Protein AF-A0A5P9NS43-F1 (afdb_monomer_lite)

Foldseek 3Di:
DFQDWAWQDPCLVVVQVVVVVLVCVLCPPQFPDKDFFDQNLAPGFTGQQATEMETEGADLVCVVVSCVSLVVVAWDWDQCVPPPQWTWIWHDVVGTHYIYTYHYPVLLQVVLLRVLLRVLCNVCVVLSVVLRVQLVVLSVVCRPDVPSSCVSCVVVSVVSSLVSSLVSLVVDDQKDKDWDDPVCLVVQLQQQQVVVQVVCVVVVHHDDRDSPVSSVVVVVLVVLVWIKMFIAGPPRHTQWIFTWDDDPPAIDSPDIGGDPVCPSVCPRSNRVVVSD

pLDDT: mean 94.79, std 4.96, range [68.81, 98.88]

Radius of gyration: 22.38 Å; chains: 1; bounding box: 58×42×58 Å

Sequence (276 aa):
MEVRVVEPDPRWPELFSVEAERVKKILGSELVAIHHIGSTAVENLAAKPIIDIMPVVKDIEKVDAFSEGFAALGYEVMGEYGIPGRRYFRKGNLVRTHHVHIFAEGNRHDIDRHLALRDYLRAHPDVAAEYGELKQNLARTFPNDINAYMDGKDSFVKRVEAQALRWYYSERKPFTIRPAEERDKPELVWLIAAFRVELSQLKEETTEVDLGNAEEELNSYLAKDMPIFVAEGEGGKLLGYIVCRVDGDVVWAEYMYVLPEMRRQGVATMLYSQAE

Structure (mmCIF, N/CA/C/O backbone):
data_AF-A0A5P9NS43-F1
#
_entry.id   AF-A0A5P9NS43-F1
#
loop_
_atom_site.group_PDB
_atom_site.id
_atom_site.type_symbol
_atom_site.label_atom_id
_atom_site.label_alt_id
_atom_site.label_comp_id
_atom_site.label_asym_id
_atom_site.label_entity_id
_atom_site.label_seq_id
_atom_site.pdbx_PDB_ins_code
_atom_site.Cartn_x
_atom_site.Cartn_y
_atom_site.Cartn_z
_atom_site.occupan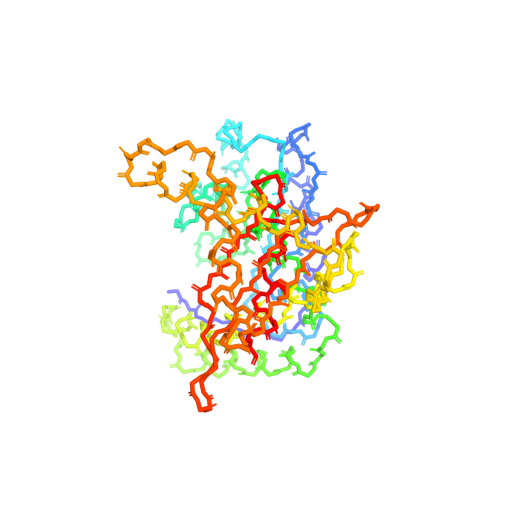cy
_atom_site.B_iso_or_equiv
_atom_site.auth_seq_id
_atom_site.auth_comp_id
_atom_site.auth_asym_id
_atom_site.auth_atom_id
_atom_site.pdbx_PDB_model_num
ATOM 1 N N . MET A 1 1 ? 5.772 5.831 -26.331 1.00 71.00 1 MET A N 1
ATOM 2 C CA . MET A 1 1 ? 6.544 4.611 -26.004 1.00 71.00 1 MET A CA 1
ATOM 3 C C . MET A 1 1 ? 5.641 3.438 -26.314 1.00 71.00 1 MET A C 1
ATOM 5 O O . MET A 1 1 ? 4.489 3.490 -25.905 1.00 71.00 1 MET A O 1
ATOM 9 N N . GLU A 1 2 ? 6.132 2.440 -27.041 1.00 84.25 2 GLU A N 1
ATOM 10 C CA . GLU A 1 2 ? 5.342 1.253 -27.374 1.00 84.25 2 GLU A CA 1
ATOM 11 C C . GLU A 1 2 ? 4.958 0.470 -26.104 1.00 84.25 2 GLU A C 1
ATOM 13 O O . GLU A 1 2 ? 5.775 0.266 -25.197 1.00 84.25 2 GLU A O 1
ATOM 18 N N . VAL A 1 3 ? 3.701 0.044 -26.030 1.00 88.88 3 VAL A N 1
ATOM 19 C CA . VAL A 1 3 ? 3.147 -0.784 -24.964 1.00 88.88 3 VAL A CA 1
ATOM 20 C C . VAL A 1 3 ? 3.267 -2.241 -25.382 1.00 88.88 3 VAL A C 1
ATOM 22 O O . VAL A 1 3 ? 2.422 -2.781 -26.089 1.00 88.88 3 VAL A O 1
ATOM 25 N N . ARG A 1 4 ? 4.325 -2.899 -24.907 1.00 91.88 4 ARG A N 1
ATOM 26 C CA . ARG A 1 4 ? 4.565 -4.319 -25.169 1.00 91.88 4 ARG A CA 1
ATOM 27 C C . ARG A 1 4 ? 4.412 -5.148 -23.901 1.00 91.88 4 ARG A C 1
ATOM 29 O O . ARG A 1 4 ? 5.178 -4.978 -22.954 1.00 91.88 4 ARG A O 1
ATOM 36 N N . VAL A 1 5 ? 3.451 -6.066 -23.918 1.00 95.00 5 VAL A N 1
ATOM 37 C CA . VAL A 1 5 ? 3.275 -7.118 -22.909 1.00 95.00 5 VAL A CA 1
ATOM 38 C C . VAL A 1 5 ? 3.770 -8.427 -23.513 1.00 95.00 5 VAL A C 1
ATOM 40 O O . VAL A 1 5 ? 3.439 -8.743 -24.654 1.00 95.00 5 VAL A O 1
ATOM 43 N N . VAL A 1 6 ? 4.611 -9.144 -22.777 1.00 96.44 6 VAL A N 1
ATOM 44 C CA . VAL A 1 6 ? 5.210 -10.411 -23.200 1.00 96.44 6 VAL A CA 1
ATOM 45 C C . VAL A 1 6 ? 4.776 -11.536 -22.275 1.00 96.44 6 VAL A C 1
ATOM 47 O O . VAL A 1 6 ? 4.344 -11.289 -21.145 1.00 96.44 6 VAL A O 1
ATOM 50 N N . GLU A 1 7 ? 4.914 -12.761 -22.771 1.00 97.19 7 GLU A N 1
ATOM 51 C CA . GLU A 1 7 ? 4.770 -13.958 -21.951 1.00 97.19 7 GLU A CA 1
ATOM 52 C C . GLU A 1 7 ? 5.766 -13.954 -20.778 1.00 97.19 7 GLU A C 1
ATOM 54 O O . GLU A 1 7 ? 6.830 -13.328 -20.880 1.00 97.19 7 GLU A O 1
ATOM 59 N N . PRO A 1 8 ? 5.426 -14.625 -19.664 1.00 95.25 8 PRO A N 1
ATOM 60 C CA . PRO A 1 8 ? 6.289 -14.736 -18.494 1.00 95.25 8 PRO A CA 1
ATOM 61 C C . PRO A 1 8 ? 7.692 -15.220 -18.865 1.00 95.25 8 PRO A C 1
ATOM 63 O O . PRO A 1 8 ? 7.848 -16.241 -19.535 1.00 95.25 8 PRO A O 1
ATOM 66 N N . ASP A 1 9 ? 8.721 -14.502 -18.415 1.00 96.88 9 ASP A N 1
ATOM 67 C CA . ASP A 1 9 ? 10.112 -14.895 -18.637 1.00 96.88 9 ASP A CA 1
ATOM 68 C C . ASP A 1 9 ? 10.697 -15.479 -17.341 1.00 96.88 9 ASP A C 1
ATOM 70 O O . ASP A 1 9 ? 10.822 -14.748 -16.350 1.00 96.88 9 ASP A O 1
ATOM 74 N N . PRO A 1 10 ? 11.111 -16.762 -17.321 1.00 96.25 10 PRO A N 1
ATOM 75 C CA . PRO A 1 10 ? 11.668 -17.390 -16.123 1.00 96.25 10 PRO A CA 1
ATOM 76 C C . PRO A 1 10 ? 12.984 -16.747 -15.657 1.00 96.25 10 PRO A C 1
ATOM 78 O O . PRO A 1 10 ? 13.445 -17.028 -14.554 1.00 96.25 10 PRO A O 1
ATOM 81 N N . ARG A 1 11 ? 13.595 -15.865 -16.462 1.00 97.56 11 ARG A N 1
ATOM 82 C CA . ARG A 1 11 ? 14.812 -15.123 -16.104 1.00 97.56 11 ARG A CA 1
ATOM 83 C C . ARG A 1 11 ? 14.536 -13.855 -15.298 1.00 97.56 11 ARG A C 1
ATOM 85 O O . ARG A 1 11 ? 15.480 -13.275 -14.767 1.00 97.56 11 ARG A O 1
ATOM 92 N N . TRP A 1 12 ? 13.290 -13.383 -15.182 1.00 98.38 12 TRP A N 1
ATOM 93 C CA . TRP A 1 12 ? 12.994 -12.158 -14.422 1.00 98.38 12 TRP A CA 1
ATOM 94 C C . TRP A 1 12 ? 13.492 -12.180 -12.966 1.00 98.38 12 TRP A C 1
ATOM 96 O O . TRP A 1 12 ? 14.059 -11.166 -12.552 1.00 98.38 12 TRP A O 1
ATOM 106 N N . PRO A 1 13 ? 13.379 -13.284 -12.197 1.00 98.25 13 PRO A N 1
ATOM 107 C CA . PRO A 1 13 ? 13.953 -13.356 -10.850 1.00 98.25 13 PRO A CA 1
ATOM 108 C C . PRO A 1 13 ? 15.482 -13.202 -10.829 1.00 98.25 13 PRO A C 1
ATOM 110 O O . PRO A 1 13 ? 16.035 -12.572 -9.925 1.00 98.25 13 PRO A O 1
ATOM 113 N N . GLU A 1 14 ? 16.180 -13.739 -11.834 1.00 98.25 14 GLU A N 1
ATOM 114 C CA . GLU A 1 14 ? 17.633 -13.590 -11.978 1.00 98.25 14 GLU A CA 1
ATOM 115 C C . GLU A 1 14 ? 18.001 -12.141 -12.324 1.00 98.25 14 GLU A C 1
ATOM 117 O O . GLU A 1 14 ? 18.871 -11.554 -11.680 1.00 98.25 14 GLU A O 1
ATOM 122 N N . LEU A 1 15 ? 17.293 -11.529 -13.280 1.00 98.12 15 LEU A N 1
ATOM 123 C CA . LEU A 1 15 ? 17.488 -10.126 -13.661 1.00 98.12 15 LEU A CA 1
ATOM 124 C C . LEU A 1 15 ? 17.252 -9.180 -12.478 1.00 98.12 15 LEU A C 1
ATOM 126 O O . LEU A 1 15 ? 18.051 -8.269 -12.249 1.00 98.12 15 LEU A O 1
ATOM 130 N N . PHE A 1 16 ? 16.204 -9.436 -11.689 1.00 98.69 16 PHE A N 1
ATOM 131 C CA . PHE A 1 16 ? 15.988 -8.767 -10.412 1.00 98.69 16 PHE A CA 1
ATOM 132 C C . PHE A 1 16 ? 17.179 -8.949 -9.476 1.00 98.69 16 PHE A C 1
ATOM 134 O O . PHE A 1 16 ? 17.693 -7.958 -8.969 1.00 98.69 16 PHE A O 1
ATOM 141 N N . SER A 1 17 ? 17.639 -10.182 -9.262 1.00 98.62 17 SER A N 1
ATOM 142 C CA . SER A 1 17 ? 18.715 -10.470 -8.309 1.00 98.62 17 SER A CA 1
ATOM 143 C C . SER A 1 17 ? 20.010 -9.742 -8.679 1.00 98.62 17 SER A C 1
ATOM 145 O O . SER A 1 17 ? 20.630 -9.112 -7.823 1.00 98.62 17 SER A O 1
ATOM 147 N N . VAL A 1 18 ? 20.383 -9.744 -9.963 1.00 98.44 18 VAL A N 1
ATOM 148 C CA . VAL A 1 18 ? 21.575 -9.043 -10.466 1.00 98.44 18 VAL A CA 1
ATOM 149 C C . VAL A 1 18 ? 21.489 -7.538 -10.219 1.00 98.44 18 VAL A C 1
ATOM 151 O O . VAL A 1 18 ? 22.456 -6.929 -9.755 1.00 98.44 18 VAL A O 1
ATOM 154 N N . GLU A 1 19 ? 20.354 -6.916 -10.535 1.00 98.44 19 GLU A N 1
ATOM 155 C CA . GLU A 1 19 ? 20.208 -5.471 -10.366 1.00 98.44 19 GLU A CA 1
ATOM 156 C C . GLU A 1 19 ? 20.039 -5.084 -8.888 1.00 98.44 19 GLU A C 1
ATOM 158 O O . GLU A 1 19 ? 20.618 -4.091 -8.443 1.00 98.44 19 GLU A O 1
ATOM 163 N N . ALA A 1 20 ? 19.345 -5.906 -8.097 1.00 98.62 20 ALA A N 1
ATOM 164 C CA . ALA A 1 20 ? 19.204 -5.735 -6.656 1.00 98.62 20 ALA A CA 1
ATOM 165 C C . ALA A 1 20 ? 20.571 -5.701 -5.958 1.00 98.62 20 ALA A C 1
ATOM 167 O O . ALA A 1 20 ? 20.783 -4.839 -5.113 1.00 98.62 20 ALA A O 1
ATOM 168 N N . GLU A 1 21 ? 21.531 -6.551 -6.340 1.00 98.69 21 GLU A N 1
ATOM 169 C CA . GLU A 1 21 ? 22.899 -6.504 -5.793 1.00 98.69 21 GLU A CA 1
ATOM 170 C C . GLU A 1 21 ? 23.628 -5.186 -6.086 1.00 98.69 21 GLU A C 1
ATOM 172 O O . GLU A 1 21 ? 24.412 -4.701 -5.268 1.00 98.69 21 GLU A O 1
ATOM 177 N N . ARG A 1 22 ? 23.364 -4.559 -7.234 1.00 98.50 22 ARG A N 1
ATOM 178 C CA . ARG A 1 22 ? 23.943 -3.248 -7.563 1.00 98.50 22 ARG A CA 1
ATOM 179 C C . ARG A 1 22 ? 23.302 -2.137 -6.736 1.00 98.50 22 ARG A C 1
ATOM 181 O O . ARG A 1 22 ? 24.016 -1.299 -6.193 1.00 98.50 22 ARG A O 1
ATOM 188 N N . VAL A 1 23 ? 21.978 -2.172 -6.588 1.00 98.56 23 VAL A N 1
ATOM 189 C CA . VAL A 1 23 ? 21.224 -1.227 -5.748 1.00 98.56 23 VAL A CA 1
ATOM 190 C C . VAL A 1 23 ? 21.621 -1.360 -4.272 1.00 98.56 23 VAL A C 1
ATOM 192 O O . VAL A 1 23 ? 21.843 -0.349 -3.608 1.00 98.56 23 VAL A O 1
ATOM 195 N N . LYS A 1 24 ? 21.812 -2.590 -3.773 1.00 98.56 24 LYS A N 1
ATOM 196 C CA . LYS A 1 24 ? 22.322 -2.866 -2.419 1.00 98.56 24 LYS A CA 1
ATOM 197 C C . LYS A 1 24 ? 23.665 -2.190 -2.162 1.00 98.56 24 LYS A C 1
ATOM 199 O O . LYS A 1 24 ? 23.841 -1.570 -1.120 1.00 98.56 24 LYS A O 1
ATOM 204 N N . LYS A 1 25 ? 24.601 -2.276 -3.112 1.00 98.50 25 LYS A N 1
ATOM 205 C CA . LYS A 1 25 ? 25.929 -1.650 -2.984 1.00 98.50 25 LYS A CA 1
ATOM 206 C C . LYS A 1 25 ? 25.862 -0.128 -2.896 1.00 98.50 25 LYS A C 1
ATOM 208 O O . LYS A 1 25 ? 26.667 0.450 -2.178 1.00 98.50 25 LYS A O 1
ATOM 213 N N . ILE A 1 26 ? 24.924 0.500 -3.606 1.00 98.38 26 ILE A N 1
ATOM 214 C CA . ILE A 1 26 ? 24.720 1.951 -3.536 1.00 98.38 26 ILE A CA 1
ATOM 215 C C . ILE A 1 26 ? 24.182 2.342 -2.162 1.00 98.38 26 ILE A C 1
ATOM 217 O O . ILE A 1 26 ? 24.754 3.205 -1.509 1.00 98.38 26 ILE A O 1
ATOM 221 N N . LEU A 1 27 ? 23.094 1.702 -1.727 1.00 98.38 27 LEU A N 1
ATOM 222 C CA . LEU A 1 27 ? 22.381 2.090 -0.507 1.00 98.38 27 LEU A CA 1
ATOM 223 C C . LEU A 1 27 ? 23.124 1.683 0.775 1.00 98.38 27 LEU A C 1
ATOM 225 O O . LEU A 1 27 ? 22.908 2.278 1.829 1.00 98.38 27 LEU A O 1
ATOM 229 N N . GLY A 1 28 ? 24.009 0.685 0.700 1.00 97.94 28 GLY A N 1
ATOM 230 C CA . GLY A 1 28 ? 24.893 0.296 1.794 1.00 97.94 28 GLY A CA 1
ATOM 231 C C . GLY A 1 28 ? 24.137 0.032 3.096 1.00 97.94 28 GLY A C 1
ATOM 232 O O . GLY A 1 28 ? 23.199 -0.762 3.137 1.00 97.94 28 GLY A O 1
ATOM 233 N N . SER A 1 29 ? 24.549 0.707 4.169 1.00 97.69 29 SER A N 1
ATOM 234 C CA . SER A 1 29 ? 23.969 0.559 5.508 1.00 97.69 29 SER A CA 1
ATOM 235 C C . SER A 1 29 ? 22.600 1.221 5.688 1.00 97.69 29 SER A C 1
ATOM 237 O O . SER A 1 29 ? 21.966 0.992 6.723 1.00 97.69 29 SER A O 1
ATOM 239 N N . GLU A 1 30 ? 22.142 2.036 4.734 1.00 98.38 30 GLU A N 1
ATOM 240 C CA . GLU A 1 30 ? 20.798 2.624 4.767 1.00 98.38 30 GLU A CA 1
ATOM 241 C C . GLU A 1 30 ? 19.727 1.621 4.332 1.00 98.38 30 GLU A C 1
ATOM 243 O O . GLU A 1 30 ? 18.562 1.781 4.694 1.00 98.38 30 GLU A O 1
ATOM 248 N N . LEU A 1 31 ? 20.106 0.561 3.607 1.00 98.62 31 LEU A N 1
ATOM 249 C CA . LEU A 1 31 ? 19.185 -0.484 3.181 1.00 98.62 31 LEU A CA 1
ATOM 250 C C . LEU A 1 31 ? 18.767 -1.386 4.351 1.00 98.62 31 LEU A C 1
ATOM 252 O O . LEU A 1 31 ? 19.604 -1.985 5.023 1.00 98.62 31 LEU A O 1
ATOM 256 N N . VAL A 1 32 ? 17.458 -1.546 4.523 1.00 98.50 32 VAL A N 1
ATOM 257 C CA . VAL A 1 32 ? 16.838 -2.486 5.468 1.00 98.50 32 VAL A CA 1
ATOM 258 C C . VAL A 1 32 ? 16.443 -3.774 4.751 1.00 98.50 32 VAL A C 1
ATOM 260 O O . VAL A 1 32 ? 16.781 -4.871 5.190 1.00 98.50 32 VAL A O 1
ATOM 263 N N . ALA A 1 33 ? 15.748 -3.650 3.621 1.00 98.50 33 ALA A N 1
ATOM 264 C CA . ALA A 1 33 ? 15.289 -4.777 2.817 1.00 98.50 33 ALA A CA 1
ATOM 265 C C . ALA A 1 33 ? 15.187 -4.384 1.341 1.00 98.50 33 ALA A C 1
ATOM 267 O O . ALA A 1 33 ? 15.141 -3.206 1.001 1.00 98.50 33 ALA A O 1
ATOM 268 N N . ILE A 1 34 ? 15.136 -5.365 0.444 1.00 98.75 34 ILE A N 1
ATOM 269 C CA . ILE A 1 34 ? 14.900 -5.125 -0.981 1.00 98.75 34 ILE A CA 1
ATOM 270 C C . ILE A 1 34 ? 14.027 -6.231 -1.553 1.00 98.75 34 ILE A C 1
ATOM 272 O O . ILE A 1 34 ? 14.267 -7.416 -1.319 1.00 98.75 34 ILE A O 1
ATOM 276 N N . HIS A 1 35 ? 13.000 -5.837 -2.296 1.00 98.75 35 HIS A N 1
ATOM 277 C CA . HIS A 1 35 ? 11.974 -6.748 -2.783 1.00 98.75 35 HIS A CA 1
ATOM 278 C C . HIS A 1 35 ? 11.811 -6.652 -4.296 1.00 98.75 35 HIS A C 1
ATOM 280 O O . HIS A 1 35 ? 11.831 -5.560 -4.863 1.00 98.75 35 HIS A O 1
ATOM 286 N N . HIS A 1 36 ? 11.584 -7.799 -4.938 1.00 98.81 36 HIS A N 1
ATOM 287 C CA . HIS A 1 36 ? 11.030 -7.844 -6.289 1.00 98.81 36 HIS A CA 1
ATOM 288 C C . HIS A 1 36 ? 9.527 -7.631 -6.173 1.00 98.81 36 HIS A C 1
ATOM 290 O O . HIS A 1 36 ? 8.864 -8.356 -5.421 1.00 98.81 36 HIS A O 1
ATOM 296 N N . ILE A 1 37 ? 9.007 -6.624 -6.866 1.00 98.62 37 ILE A N 1
ATOM 297 C CA . ILE A 1 37 ? 7.584 -6.279 -6.889 1.00 98.62 37 ILE A CA 1
ATOM 298 C C . ILE A 1 37 ? 7.092 -6.171 -8.339 1.00 98.62 37 ILE A C 1
ATOM 300 O O . ILE A 1 37 ? 7.823 -6.464 -9.284 1.00 98.62 37 ILE A O 1
ATOM 304 N N . GLY A 1 38 ? 5.835 -5.765 -8.518 1.00 97.50 38 GLY A N 1
ATOM 305 C CA . GLY A 1 38 ? 5.236 -5.621 -9.842 1.00 97.50 38 GLY A CA 1
ATOM 306 C C . GLY A 1 38 ? 4.934 -6.964 -10.507 1.00 97.50 38 GLY A C 1
ATOM 307 O O . GLY A 1 38 ? 5.073 -8.034 -9.916 1.00 97.50 38 GLY A O 1
ATOM 308 N N . SER A 1 39 ? 4.478 -6.914 -11.760 1.00 97.81 39 SER A N 1
ATOM 309 C CA . SER A 1 39 ? 4.034 -8.125 -12.462 1.00 97.81 39 SER A CA 1
ATOM 310 C C . SER A 1 39 ? 5.167 -9.111 -12.744 1.00 97.81 39 SER A C 1
ATOM 312 O O . SER A 1 39 ? 4.913 -10.307 -12.754 1.00 97.81 39 SER A O 1
ATOM 314 N N . THR A 1 40 ? 6.404 -8.639 -12.936 1.00 98.50 40 THR A N 1
ATOM 315 C CA . THR A 1 40 ? 7.550 -9.523 -13.215 1.00 98.50 40 THR A CA 1
ATOM 316 C C . THR A 1 40 ? 7.992 -10.338 -12.000 1.00 98.50 40 THR A C 1
ATOM 318 O O . THR A 1 40 ? 8.765 -11.279 -12.150 1.00 98.50 40 THR A O 1
ATOM 321 N N . ALA A 1 41 ? 7.490 -10.007 -10.806 1.00 98.25 41 ALA A N 1
ATOM 322 C CA . ALA A 1 41 ? 7.683 -10.792 -9.594 1.00 98.25 41 ALA A CA 1
ATOM 323 C C . ALA A 1 41 ? 6.652 -11.924 -9.439 1.00 98.25 41 ALA A C 1
ATOM 325 O O . ALA A 1 41 ? 6.790 -12.737 -8.527 1.00 98.25 41 ALA A O 1
ATOM 326 N N . VAL A 1 42 ? 5.607 -11.983 -10.265 1.00 98.25 42 VAL A N 1
ATOM 327 C CA . VAL A 1 42 ? 4.566 -13.018 -10.189 1.00 98.25 42 VAL A CA 1
ATOM 328 C C . VAL A 1 42 ? 4.853 -14.072 -11.252 1.00 98.25 42 VAL A C 1
ATOM 330 O O . VAL A 1 42 ? 4.976 -13.757 -12.436 1.00 98.25 42 VAL A O 1
ATOM 333 N N . GLU A 1 43 ? 4.987 -15.324 -10.823 1.00 94.56 43 GLU A N 1
ATOM 334 C CA . GLU A 1 43 ? 5.218 -16.442 -11.734 1.00 94.56 43 GLU A CA 1
ATOM 335 C C . GLU A 1 43 ? 4.028 -16.602 -12.690 1.00 94.56 43 GLU A C 1
ATOM 337 O O . GLU A 1 43 ? 2.881 -16.388 -12.306 1.00 94.56 43 GLU A O 1
ATOM 342 N N . ASN A 1 44 ? 4.303 -16.955 -13.945 1.00 93.81 44 ASN A N 1
ATOM 343 C CA . ASN A 1 44 ? 3.290 -17.168 -14.983 1.00 93.81 44 ASN A CA 1
ATOM 344 C C . ASN A 1 44 ? 2.404 -15.945 -15.326 1.00 93.81 44 ASN A C 1
ATOM 346 O O . ASN A 1 44 ? 1.410 -16.090 -16.033 1.00 93.81 44 ASN A O 1
ATOM 350 N N . LEU A 1 45 ? 2.779 -14.724 -14.918 1.00 97.62 45 LEU A N 1
ATOM 351 C CA . LEU A 1 45 ? 2.034 -13.503 -15.242 1.00 97.62 45 LEU A CA 1
ATOM 352 C C . LEU A 1 45 ? 2.634 -12.735 -16.432 1.00 97.62 45 LEU A C 1
ATOM 354 O O . LEU A 1 45 ? 3.715 -12.153 -16.330 1.00 97.62 45 LEU A O 1
ATOM 358 N N . ALA A 1 46 ? 1.896 -12.646 -17.543 1.00 97.31 46 ALA A N 1
ATOM 359 C CA . ALA A 1 46 ? 2.295 -11.831 -18.692 1.00 97.31 46 ALA A CA 1
ATOM 360 C C . ALA A 1 46 ? 2.491 -10.360 -18.283 1.00 97.31 46 ALA A C 1
ATOM 362 O O . ALA A 1 46 ? 1.657 -9.775 -17.585 1.00 97.31 46 ALA A O 1
ATOM 363 N N . ALA A 1 47 ? 3.587 -9.727 -18.696 1.00 97.12 47 ALA A N 1
ATOM 364 C CA . ALA A 1 47 ? 3.958 -8.400 -18.204 1.00 97.12 47 ALA A CA 1
ATOM 365 C C . ALA A 1 47 ? 4.722 -7.573 -19.237 1.00 97.12 47 ALA A C 1
ATOM 367 O O . ALA A 1 47 ? 5.259 -8.086 -20.215 1.00 97.12 47 ALA A O 1
ATOM 368 N N . LYS A 1 48 ? 4.818 -6.262 -18.992 1.00 95.38 48 LYS A N 1
ATOM 369 C CA . LYS A 1 48 ? 5.876 -5.465 -19.620 1.00 95.38 48 LYS A CA 1
ATOM 370 C C . LYS A 1 48 ? 7.216 -5.967 -19.062 1.00 95.38 48 LYS A C 1
ATOM 372 O O . LYS A 1 48 ? 7.285 -6.146 -17.846 1.00 95.38 48 LYS A O 1
ATOM 377 N N . PRO A 1 49 ? 8.263 -6.156 -19.884 1.00 96.19 49 PRO A N 1
ATOM 378 C CA . PRO A 1 49 ? 9.555 -6.677 -19.432 1.00 96.19 49 PRO A CA 1
ATOM 379 C C . PRO A 1 49 ? 10.362 -5.593 -18.694 1.00 96.19 49 PRO A C 1
ATOM 381 O O . PRO A 1 49 ? 11.427 -5.170 -19.137 1.00 96.19 49 PRO A O 1
ATOM 384 N N . ILE A 1 50 ? 9.805 -5.101 -17.587 1.00 97.50 50 ILE A N 1
ATOM 385 C CA . ILE A 1 50 ? 10.376 -4.087 -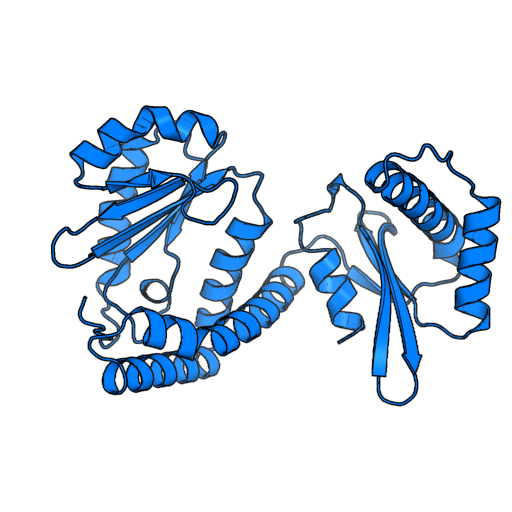16.707 1.00 97.50 50 ILE A CA 1
ATOM 386 C C . ILE A 1 50 ? 10.448 -4.695 -15.309 1.00 97.50 50 ILE A C 1
ATOM 388 O O . ILE A 1 50 ? 9.446 -5.171 -14.775 1.00 97.50 50 ILE A O 1
ATOM 392 N N . ILE A 1 51 ? 11.640 -4.703 -14.726 1.00 98.50 51 ILE A N 1
ATOM 393 C CA . ILE A 1 51 ? 11.855 -5.185 -13.366 1.00 98.50 51 ILE A CA 1
ATOM 394 C C . ILE A 1 51 ? 11.546 -4.047 -12.393 1.00 98.50 51 ILE A C 1
ATOM 396 O O . ILE A 1 51 ? 12.243 -3.030 -12.390 1.00 98.50 51 ILE A O 1
ATOM 400 N N . ASP A 1 52 ? 10.512 -4.218 -11.571 1.00 98.69 52 ASP A N 1
ATOM 401 C CA . ASP A 1 52 ? 10.174 -3.284 -10.499 1.00 98.69 52 ASP A CA 1
ATOM 402 C C . ASP A 1 52 ? 10.838 -3.746 -9.186 1.00 98.69 52 ASP A C 1
ATOM 404 O O . ASP A 1 52 ? 10.618 -4.853 -8.686 1.00 98.69 52 ASP A O 1
ATOM 408 N N . ILE A 1 53 ? 11.686 -2.889 -8.628 1.00 98.88 53 ILE A N 1
ATOM 409 C CA . ILE A 1 53 ? 12.513 -3.139 -7.445 1.00 98.88 53 ILE A CA 1
ATOM 410 C C . ILE A 1 53 ? 12.032 -2.208 -6.337 1.00 98.88 53 ILE A C 1
ATOM 412 O O . ILE A 1 53 ? 11.871 -1.012 -6.567 1.00 98.88 53 ILE A O 1
ATOM 416 N N . MET A 1 54 ? 11.845 -2.727 -5.126 1.00 98.81 54 MET A N 1
ATOM 417 C CA . MET A 1 54 ? 11.451 -1.926 -3.967 1.00 98.81 54 MET A CA 1
ATOM 418 C C . MET A 1 54 ? 12.451 -2.067 -2.819 1.00 98.81 54 MET A C 1
ATOM 420 O O . MET A 1 54 ? 12.330 -2.991 -2.009 1.00 98.81 54 MET A O 1
ATOM 424 N N . PRO A 1 55 ? 13.468 -1.192 -2.753 1.00 98.75 55 PRO A N 1
ATOM 425 C CA . PRO A 1 55 ? 14.296 -1.026 -1.570 1.00 98.75 55 PRO A CA 1
ATOM 426 C C . PRO A 1 55 ? 13.509 -0.346 -0.444 1.00 98.75 55 PRO A C 1
ATOM 428 O O . PRO A 1 55 ? 12.815 0.646 -0.661 1.00 98.75 55 PRO A O 1
ATOM 431 N N . VAL A 1 56 ? 13.669 -0.861 0.767 1.00 98.75 56 VAL A N 1
ATOM 432 C CA . VAL A 1 56 ? 13.207 -0.249 2.011 1.00 98.75 56 VAL A CA 1
ATOM 433 C C . VAL A 1 56 ? 14.433 0.273 2.744 1.00 98.75 56 VAL A C 1
ATOM 435 O O . VAL A 1 56 ? 15.387 -0.480 2.954 1.00 98.75 56 VAL A O 1
ATOM 438 N N . VAL A 1 57 ? 14.419 1.549 3.113 1.00 98.75 57 VAL A N 1
ATOM 439 C CA . VAL A 1 57 ? 15.539 2.234 3.774 1.00 98.75 57 VAL A CA 1
ATOM 440 C C . VAL A 1 57 ? 15.155 2.731 5.164 1.00 98.75 57 VAL A C 1
ATOM 442 O O . VAL A 1 57 ? 13.974 2.833 5.484 1.00 98.75 57 VAL A O 1
ATOM 445 N N . LYS A 1 58 ? 16.150 3.063 5.987 1.00 98.31 58 LYS A N 1
ATOM 446 C CA . LYS A 1 58 ? 15.931 3.660 7.316 1.00 98.31 58 LYS A CA 1
ATOM 447 C C . LYS A 1 58 ? 15.364 5.075 7.210 1.00 98.31 58 LYS A C 1
ATOM 449 O O . LYS A 1 58 ? 14.357 5.396 7.829 1.00 98.31 58 LYS A O 1
ATOM 454 N N . ASP A 1 59 ? 16.005 5.904 6.388 1.00 97.62 59 ASP A N 1
ATOM 455 C CA . ASP A 1 59 ? 15.671 7.315 6.211 1.00 97.62 59 ASP A CA 1
ATOM 456 C C . ASP A 1 59 ? 15.579 7.652 4.718 1.00 97.62 59 ASP A C 1
ATOM 458 O O . ASP A 1 59 ? 16.541 7.483 3.964 1.00 97.62 59 ASP A O 1
ATOM 462 N N . ILE A 1 60 ? 14.401 8.109 4.289 1.00 97.94 60 ILE A N 1
ATOM 463 C CA . ILE A 1 60 ? 14.143 8.440 2.887 1.00 97.94 60 ILE A CA 1
ATOM 464 C C . ILE A 1 60 ? 14.905 9.690 2.440 1.00 97.94 60 ILE A C 1
ATOM 466 O O . ILE A 1 60 ? 15.312 9.757 1.284 1.00 97.94 60 ILE A O 1
ATOM 470 N N . GLU A 1 61 ? 15.173 10.643 3.336 1.00 96.62 61 GLU A N 1
ATOM 471 C CA . GLU A 1 61 ? 15.829 11.906 2.975 1.00 96.62 61 GLU A CA 1
ATOM 472 C C . GLU A 1 61 ? 17.313 11.701 2.652 1.00 96.62 61 GLU A C 1
ATOM 474 O O . GLU A 1 61 ? 17.897 12.407 1.830 1.00 96.62 61 GLU A O 1
ATOM 479 N N . LYS A 1 62 ? 17.934 10.658 3.214 1.00 97.56 62 LYS A N 1
ATOM 480 C CA . LYS A 1 62 ? 19.311 10.287 2.862 1.00 97.56 62 LYS A CA 1
ATOM 481 C C . LYS A 1 62 ? 19.438 9.708 1.460 1.00 97.56 62 LYS A C 1
ATOM 483 O O . LYS A 1 62 ? 20.539 9.714 0.913 1.00 97.56 62 LYS A O 1
ATOM 488 N N . VAL A 1 63 ? 18.347 9.211 0.869 1.00 98.00 63 VAL A N 1
ATOM 489 C CA . VAL A 1 63 ? 18.367 8.581 -0.461 1.00 98.00 63 VAL A CA 1
ATOM 490 C C . VAL A 1 63 ? 18.845 9.560 -1.537 1.00 98.00 63 VAL A C 1
ATOM 492 O O . VAL A 1 63 ? 19.518 9.151 -2.484 1.00 98.00 63 VAL A O 1
ATOM 495 N N . ASP A 1 64 ? 18.584 10.855 -1.357 1.00 96.81 64 ASP A N 1
ATOM 496 C CA . ASP A 1 64 ? 18.972 11.893 -2.313 1.00 96.81 64 ASP A CA 1
ATOM 497 C C . ASP A 1 64 ? 20.492 11.992 -2.492 1.00 96.81 64 ASP A C 1
ATOM 499 O O . ASP A 1 64 ? 20.965 12.197 -3.614 1.00 96.81 64 ASP A O 1
ATOM 503 N N . ALA A 1 65 ? 21.269 11.722 -1.436 1.00 97.62 65 ALA A N 1
ATOM 504 C CA . ALA A 1 65 ? 22.732 11.690 -1.487 1.00 97.62 65 ALA A CA 1
ATOM 505 C C . ALA A 1 65 ? 23.291 10.529 -2.336 1.00 97.62 65 ALA A C 1
ATOM 507 O O . ALA A 1 65 ? 24.449 10.563 -2.744 1.00 97.62 65 ALA A O 1
ATOM 508 N N . PHE A 1 66 ? 22.478 9.514 -2.647 1.00 97.69 66 PHE A N 1
ATOM 509 C CA . PHE A 1 66 ? 22.874 8.374 -3.479 1.00 97.69 66 PHE A CA 1
ATOM 510 C C . PHE A 1 66 ? 22.544 8.560 -4.967 1.00 97.69 66 PHE A C 1
ATOM 512 O O . PHE A 1 66 ? 22.823 7.669 -5.776 1.00 97.69 66 PHE A O 1
ATOM 519 N N . SER A 1 67 ? 21.976 9.710 -5.350 1.00 96.31 67 SER A N 1
ATOM 520 C CA . SER A 1 67 ? 21.559 10.018 -6.725 1.00 96.31 67 SER A CA 1
ATOM 521 C C . SER A 1 67 ? 22.672 9.807 -7.754 1.00 96.31 67 SER A C 1
ATOM 523 O O . SER A 1 67 ? 22.423 9.227 -8.810 1.00 96.31 67 SER A O 1
ATOM 525 N N . GLU A 1 68 ? 23.910 10.203 -7.440 1.00 97.56 68 GLU A N 1
ATOM 526 C CA . GLU A 1 68 ? 25.062 10.005 -8.332 1.00 97.56 68 GLU A CA 1
ATOM 527 C C . GLU A 1 68 ? 25.396 8.520 -8.535 1.00 97.56 68 GLU A C 1
ATOM 529 O O . GLU A 1 68 ? 25.702 8.101 -9.652 1.00 97.56 68 GLU A O 1
ATOM 534 N N . GLY A 1 69 ? 25.269 7.697 -7.488 1.00 98.00 69 GLY A N 1
ATOM 535 C CA . GLY A 1 69 ? 25.460 6.247 -7.579 1.00 98.00 69 GLY A CA 1
ATOM 536 C C . GLY A 1 69 ? 24.424 5.587 -8.491 1.00 98.00 69 GLY A C 1
ATOM 537 O O . GLY A 1 69 ? 24.769 4.757 -9.335 1.00 98.00 69 GLY A O 1
ATOM 538 N N . PHE A 1 70 ? 23.157 5.996 -8.382 1.00 98.06 70 PHE A N 1
ATOM 539 C CA . PHE A 1 70 ? 22.098 5.543 -9.287 1.00 98.06 70 PHE A CA 1
ATOM 540 C C . PHE A 1 70 ? 22.328 6.032 -10.724 1.00 98.06 70 PHE A C 1
ATOM 542 O O . PHE A 1 70 ? 22.221 5.239 -11.665 1.00 98.06 70 PHE A O 1
ATOM 549 N N . ALA A 1 71 ? 22.712 7.296 -10.911 1.00 97.00 71 ALA A N 1
ATOM 550 C CA . ALA A 1 71 ? 23.035 7.851 -12.225 1.00 97.00 71 ALA A CA 1
ATOM 551 C C . ALA A 1 71 ? 24.202 7.104 -12.895 1.00 97.00 71 ALA A C 1
ATOM 553 O O . ALA A 1 71 ? 24.122 6.782 -14.081 1.00 97.00 71 ALA A O 1
ATOM 554 N N . ALA A 1 72 ? 25.235 6.723 -12.134 1.00 97.00 72 ALA A N 1
ATOM 555 C CA . ALA A 1 72 ? 26.355 5.916 -12.622 1.00 97.00 72 ALA A CA 1
ATOM 556 C C . ALA A 1 72 ? 25.933 4.508 -13.098 1.00 97.00 72 ALA A C 1
ATOM 558 O O . ALA A 1 72 ? 26.580 3.931 -13.971 1.00 97.00 72 ALA A O 1
ATOM 559 N N . LEU A 1 73 ? 24.822 3.962 -12.584 1.00 95.69 73 LEU A N 1
ATOM 560 C CA . LEU A 1 73 ? 24.202 2.723 -13.082 1.00 95.69 73 LEU A CA 1
ATOM 561 C C . LEU A 1 73 ? 23.218 2.937 -14.247 1.00 95.69 73 LEU A C 1
ATOM 563 O O . LEU A 1 73 ? 22.612 1.965 -14.721 1.00 95.69 73 LEU A O 1
ATOM 567 N N . GLY A 1 74 ? 23.058 4.179 -14.711 1.00 96.44 74 GLY A N 1
ATOM 568 C CA . GLY A 1 74 ? 22.182 4.563 -15.816 1.00 96.44 74 GLY A CA 1
ATOM 569 C C . GLY A 1 74 ? 20.727 4.821 -15.418 1.00 96.44 74 GLY A C 1
ATOM 570 O O . GLY A 1 74 ? 19.842 4.693 -16.267 1.00 96.44 74 GLY A O 1
ATOM 571 N N . TYR A 1 75 ? 20.457 5.129 -14.147 1.00 97.81 75 TYR A N 1
ATOM 572 C CA . TYR A 1 75 ? 19.131 5.558 -13.707 1.00 97.81 75 TYR A CA 1
ATOM 573 C C . TYR A 1 75 ? 18.924 7.065 -13.887 1.00 97.81 75 TYR A C 1
ATOM 575 O O . TYR A 1 75 ? 19.803 7.874 -13.609 1.00 97.81 75 TYR A O 1
ATOM 583 N N . GLU A 1 76 ? 17.710 7.437 -14.278 1.00 97.19 76 GLU A N 1
ATOM 584 C CA . GLU A 1 76 ? 17.182 8.794 -14.157 1.00 97.19 76 GLU A CA 1
ATOM 585 C C . GLU A 1 76 ? 16.558 8.964 -12.763 1.00 97.19 76 GLU A C 1
ATOM 587 O O . GLU A 1 76 ? 15.780 8.105 -12.329 1.00 97.19 76 GLU A O 1
ATOM 592 N N . VAL A 1 77 ? 16.873 10.070 -12.084 1.00 96.81 77 VAL A N 1
ATOM 593 C CA . VAL A 1 77 ? 16.315 10.429 -10.770 1.00 96.81 77 VAL A CA 1
ATOM 594 C C . VAL A 1 77 ? 15.008 11.190 -10.968 1.00 96.81 77 VAL A C 1
ATOM 596 O O . VAL A 1 77 ? 14.988 12.219 -11.638 1.00 96.81 77 VAL A O 1
ATOM 599 N N . MET A 1 78 ? 13.915 10.691 -10.392 1.00 97.12 78 MET A N 1
ATOM 600 C CA . MET A 1 78 ? 12.570 11.246 -10.604 1.00 97.12 78 MET A CA 1
ATOM 601 C C . MET A 1 78 ? 11.971 11.907 -9.354 1.00 97.12 78 MET A C 1
ATOM 603 O O . MET A 1 78 ? 10.861 12.436 -9.426 1.00 97.12 78 MET A O 1
ATOM 607 N N . GLY A 1 79 ? 12.666 11.858 -8.210 1.00 96.81 79 GLY A N 1
ATOM 608 C CA . GLY A 1 79 ? 12.133 12.306 -6.920 1.00 96.81 79 GLY A CA 1
ATOM 609 C C . GLY A 1 79 ? 10.916 11.479 -6.494 1.00 96.81 79 GLY A C 1
ATOM 610 O O . GLY A 1 79 ? 10.883 10.266 -6.698 1.00 96.81 79 GLY A O 1
ATOM 611 N N . GLU A 1 80 ? 9.894 12.122 -5.933 1.00 97.06 80 GLU A N 1
ATOM 612 C CA . GLU A 1 80 ? 8.655 11.453 -5.501 1.00 97.06 80 GLU A CA 1
ATOM 613 C C . GLU A 1 80 ? 7.802 10.939 -6.670 1.00 97.06 80 GLU A C 1
ATOM 615 O O . GLU A 1 80 ? 7.230 9.842 -6.629 1.00 97.06 80 GLU A O 1
ATOM 620 N N . TYR A 1 81 ? 7.747 11.719 -7.753 1.00 95.75 81 TYR A N 1
ATOM 621 C CA . TYR A 1 81 ? 7.015 11.409 -8.982 1.00 95.75 81 TYR A CA 1
ATOM 622 C C . TYR A 1 81 ? 5.546 10.998 -8.737 1.00 95.75 81 TYR A C 1
ATOM 624 O O . TYR A 1 81 ? 5.082 9.965 -9.222 1.00 95.75 81 TYR A O 1
ATOM 632 N N . GLY A 1 82 ? 4.833 11.791 -7.930 1.00 92.44 82 GLY A N 1
ATOM 633 C CA . GLY A 1 82 ? 3.403 11.618 -7.647 1.00 92.44 82 GLY A CA 1
ATOM 634 C C . GLY A 1 82 ? 3.058 10.699 -6.470 1.00 92.44 82 GLY A C 1
ATOM 635 O O . GLY A 1 82 ? 1.876 10.503 -6.213 1.00 92.44 82 GLY A O 1
ATOM 636 N N . ILE A 1 83 ? 4.047 10.147 -5.753 1.00 94.12 83 ILE A N 1
ATOM 637 C CA . ILE A 1 83 ? 3.823 9.387 -4.510 1.00 94.12 83 ILE A CA 1
ATOM 638 C C . ILE A 1 83 ? 4.641 10.028 -3.379 1.00 94.12 83 ILE A C 1
ATOM 640 O O . ILE A 1 83 ? 5.871 9.911 -3.414 1.00 94.12 83 ILE A O 1
ATOM 644 N N . PRO A 1 84 ? 3.993 10.686 -2.398 1.00 94.50 84 PRO A N 1
ATOM 645 C CA . PRO A 1 84 ? 4.680 11.322 -1.276 1.00 94.50 84 PRO A CA 1
ATOM 646 C C . PRO A 1 84 ? 5.566 10.348 -0.494 1.00 94.50 84 PRO A C 1
ATOM 648 O O . PRO A 1 84 ? 5.171 9.214 -0.227 1.00 94.50 84 PRO A O 1
ATOM 651 N N . GLY A 1 85 ? 6.768 10.782 -0.116 1.00 94.81 85 GLY A N 1
ATOM 652 C CA . GLY A 1 85 ? 7.716 9.960 0.641 1.00 94.81 85 GLY A CA 1
ATOM 653 C C . GLY A 1 85 ? 8.331 8.802 -0.155 1.00 94.81 85 GLY A C 1
ATOM 654 O O . GLY A 1 85 ? 8.900 7.884 0.441 1.00 94.81 85 GLY A O 1
ATOM 655 N N . ARG A 1 86 ? 8.224 8.818 -1.491 1.00 98.31 86 ARG A N 1
ATOM 656 C CA . ARG A 1 86 ? 8.946 7.905 -2.389 1.00 98.31 86 ARG A CA 1
ATOM 657 C C . ARG A 1 86 ? 10.210 8.573 -2.923 1.00 98.31 86 ARG A C 1
ATOM 659 O O . ARG A 1 86 ? 10.231 9.777 -3.161 1.00 98.31 86 ARG A O 1
ATOM 666 N N . ARG A 1 87 ? 11.234 7.785 -3.243 1.00 98.56 87 ARG A N 1
ATOM 667 C CA . ARG A 1 87 ? 12.234 8.163 -4.254 1.00 98.56 87 ARG A CA 1
ATOM 668 C C . ARG A 1 87 ? 12.188 7.172 -5.403 1.00 98.56 87 ARG A C 1
ATOM 670 O O . ARG A 1 87 ? 12.290 5.962 -5.204 1.00 98.56 87 ARG A O 1
ATOM 677 N N . TYR A 1 88 ? 11.945 7.690 -6.599 1.00 98.56 88 TYR A N 1
ATOM 678 C CA . TYR A 1 88 ? 11.720 6.908 -7.799 1.00 98.56 88 TYR A CA 1
ATOM 679 C C . TYR A 1 88 ? 12.879 7.070 -8.776 1.00 98.56 88 TYR A C 1
ATOM 681 O O . TYR A 1 88 ? 13.270 8.184 -9.126 1.00 98.56 88 TYR A O 1
ATOM 689 N N . PHE A 1 89 ? 13.395 5.938 -9.242 1.00 98.31 89 PHE A N 1
ATOM 690 C CA . PHE A 1 89 ? 14.447 5.883 -10.245 1.00 98.31 89 PHE A CA 1
ATOM 691 C C . PHE A 1 89 ? 14.013 4.978 -11.384 1.00 98.31 89 PHE A C 1
ATOM 693 O O . PHE A 1 89 ? 13.385 3.939 -11.176 1.00 98.31 89 PHE A O 1
ATOM 700 N N . ARG A 1 90 ? 14.370 5.346 -12.611 1.00 96.69 90 ARG A N 1
ATOM 701 C CA . ARG A 1 90 ? 14.000 4.569 -13.797 1.00 96.69 90 ARG A CA 1
ATOM 702 C C . ARG A 1 90 ? 15.189 4.421 -14.739 1.00 96.69 90 ARG A C 1
ATOM 704 O O . ARG A 1 90 ? 15.921 5.375 -14.957 1.00 96.69 90 ARG A O 1
ATOM 711 N N . LYS A 1 91 ? 15.371 3.242 -15.339 1.00 95.81 91 LYS A N 1
ATOM 712 C CA . LYS A 1 91 ? 16.528 2.917 -16.201 1.00 95.81 91 LYS A CA 1
ATOM 713 C C . LYS A 1 91 ? 16.111 2.275 -17.517 1.00 95.81 91 LYS A C 1
ATOM 715 O O . LYS A 1 91 ? 15.148 1.511 -17.555 1.00 95.81 91 LYS A O 1
ATOM 720 N N . GLY A 1 92 ? 16.858 2.559 -18.582 1.00 86.06 92 GLY A N 1
ATOM 721 C CA . GLY A 1 92 ? 16.614 2.040 -19.931 1.00 86.06 92 GLY A CA 1
ATOM 722 C C . GLY A 1 92 ? 16.095 3.125 -20.870 1.00 86.06 92 GLY A C 1
ATOM 723 O O . GLY A 1 92 ? 14.904 3.172 -21.148 1.00 86.06 92 GLY A O 1
ATOM 724 N N . ASN A 1 93 ? 17.006 3.993 -21.325 1.00 73.75 93 ASN A N 1
ATOM 725 C CA . ASN A 1 93 ? 16.753 5.203 -22.121 1.00 73.75 93 ASN A CA 1
ATOM 726 C C . ASN A 1 93 ? 15.624 5.047 -23.158 1.00 73.75 93 ASN A C 1
ATOM 728 O O . ASN A 1 93 ? 14.516 5.529 -22.943 1.00 73.75 93 ASN A O 1
ATOM 732 N N . LEU A 1 94 ? 15.896 4.359 -24.275 1.00 76.12 94 LEU A N 1
ATOM 733 C CA . LEU A 1 94 ? 14.925 4.167 -25.364 1.00 76.12 94 LEU A CA 1
ATOM 734 C C . LEU A 1 94 ? 13.850 3.128 -25.014 1.00 76.12 94 LEU A C 1
ATOM 736 O O . LEU A 1 94 ? 12.693 3.273 -25.403 1.00 76.12 94 LEU A O 1
ATOM 740 N N . VAL A 1 95 ? 14.234 2.086 -24.271 1.00 85.00 95 VAL A N 1
ATOM 741 C CA . VAL A 1 95 ? 13.343 1.016 -23.813 1.00 85.00 95 VAL A CA 1
ATOM 742 C C . VAL A 1 95 ? 13.567 0.806 -22.326 1.00 85.00 95 VAL A C 1
ATOM 744 O O . VAL A 1 95 ? 14.642 0.375 -21.901 1.00 85.00 95 VAL A O 1
ATOM 747 N N . ARG A 1 96 ? 12.537 1.122 -21.539 1.00 93.00 96 ARG A N 1
ATOM 748 C CA . ARG A 1 96 ? 12.551 0.993 -20.081 1.00 93.00 96 ARG A CA 1
ATOM 749 C C . ARG A 1 96 ? 12.804 -0.461 -19.686 1.00 93.00 96 ARG A C 1
ATOM 751 O O . ARG A 1 96 ? 12.165 -1.353 -20.232 1.00 93.00 96 ARG A O 1
ATOM 758 N N . THR A 1 97 ? 13.701 -0.679 -18.727 1.00 96.12 97 THR A N 1
ATOM 759 C CA . THR A 1 97 ? 14.069 -2.020 -18.237 1.00 96.12 97 THR A CA 1
ATOM 760 C C . THR A 1 97 ? 13.916 -2.175 -16.732 1.00 96.12 97 THR A C 1
ATOM 762 O O . THR A 1 97 ? 13.579 -3.262 -16.279 1.00 96.12 97 THR A O 1
ATOM 765 N N . HIS A 1 98 ? 14.137 -1.111 -15.956 1.00 98.38 98 HIS A N 1
ATOM 766 C CA . HIS A 1 98 ? 14.047 -1.178 -14.498 1.00 98.38 98 HIS A CA 1
ATOM 767 C C . HIS A 1 98 ? 13.361 0.053 -13.925 1.00 98.38 98 HIS A C 1
ATOM 769 O O . HIS A 1 98 ? 13.532 1.175 -14.422 1.00 98.38 98 HIS A O 1
ATOM 775 N N . HIS A 1 99 ? 12.647 -0.181 -12.837 1.00 98.44 99 HIS A N 1
ATOM 776 C CA . HIS A 1 99 ? 12.081 0.813 -11.947 1.00 98.44 99 HIS A CA 1
ATOM 777 C C . HIS A 1 99 ? 12.538 0.507 -10.524 1.00 98.44 99 HIS A C 1
ATOM 779 O O . HIS A 1 99 ? 12.519 -0.645 -10.101 1.00 98.44 99 HIS A O 1
ATOM 785 N N . VAL A 1 100 ? 12.935 1.534 -9.781 1.00 98.69 100 VAL A N 1
ATOM 786 C CA . VAL A 1 100 ? 13.278 1.420 -8.363 1.00 98.69 100 VAL A CA 1
ATOM 787 C C . VAL A 1 100 ? 12.368 2.357 -7.585 1.00 98.69 100 VAL A C 1
ATOM 789 O O . VAL A 1 100 ? 12.383 3.566 -7.808 1.00 98.69 100 VAL A O 1
ATOM 792 N N . HIS A 1 101 ? 11.576 1.789 -6.684 1.00 98.69 101 HIS A N 1
ATOM 793 C CA . HIS A 1 101 ? 10.659 2.491 -5.794 1.00 98.69 101 HIS A CA 1
ATOM 794 C C . HIS A 1 101 ? 11.198 2.400 -4.367 1.00 98.69 101 HIS A C 1
ATOM 796 O O . HIS A 1 101 ? 11.076 1.359 -3.731 1.00 98.69 101 HIS A O 1
ATOM 802 N N . ILE A 1 102 ? 11.832 3.462 -3.876 1.00 98.75 102 ILE A N 1
ATOM 803 C CA . ILE A 1 102 ? 12.432 3.474 -2.539 1.00 98.75 102 ILE A CA 1
ATOM 804 C C . ILE A 1 102 ? 11.469 4.118 -1.548 1.00 98.75 102 ILE A C 1
ATOM 806 O O . ILE A 1 102 ? 10.943 5.199 -1.821 1.00 98.75 102 ILE A O 1
ATOM 810 N N . PHE A 1 103 ? 11.278 3.464 -0.404 1.00 98.56 103 PHE A N 1
ATOM 811 C CA . PHE A 1 103 ? 10.444 3.938 0.700 1.00 98.56 103 PHE A CA 1
ATOM 812 C C . PHE A 1 103 ? 11.182 3.790 2.035 1.00 98.56 103 PHE A C 1
ATOM 814 O O . PHE A 1 103 ? 11.956 2.848 2.214 1.00 98.56 103 PHE A O 1
ATOM 821 N N . ALA A 1 104 ? 10.926 4.691 2.987 1.00 98.19 104 ALA A N 1
ATOM 822 C CA . ALA A 1 104 ? 11.359 4.491 4.372 1.00 98.19 104 ALA A CA 1
ATOM 823 C C . ALA A 1 104 ? 10.590 3.332 5.028 1.00 98.19 104 ALA A C 1
ATOM 825 O O . ALA A 1 104 ? 9.415 3.127 4.726 1.00 98.19 104 ALA A O 1
ATOM 826 N N . GLU A 1 105 ? 11.209 2.621 5.971 1.00 95.50 105 GLU A N 1
ATOM 827 C CA . GLU A 1 105 ? 10.610 1.478 6.683 1.00 95.50 105 GLU A CA 1
ATOM 828 C C . GLU A 1 105 ? 9.295 1.816 7.404 1.00 95.50 105 GLU A C 1
ATOM 830 O O . GLU A 1 105 ? 8.390 0.982 7.486 1.00 95.50 105 GLU A O 1
ATOM 835 N N . GLY A 1 106 ? 9.148 3.067 7.850 1.00 91.06 106 GLY A N 1
ATOM 836 C CA . GLY A 1 106 ? 7.915 3.584 8.444 1.00 91.06 106 GLY A CA 1
ATOM 837 C C . GLY A 1 106 ? 6.770 3.786 7.443 1.00 91.06 106 GLY A C 1
ATOM 838 O O . GLY A 1 106 ? 5.612 3.889 7.852 1.00 91.06 106 GLY A O 1
ATOM 839 N N . ASN A 1 107 ? 7.033 3.800 6.130 1.00 93.38 107 ASN A N 1
ATOM 840 C CA . ASN A 1 107 ? 5.992 3.889 5.104 1.00 93.38 107 ASN A CA 1
ATOM 841 C C . ASN A 1 107 ? 5.350 2.517 4.830 1.00 93.38 107 ASN A C 1
ATOM 843 O O . ASN A 1 107 ? 5.374 1.980 3.721 1.00 93.38 107 ASN A O 1
ATOM 847 N N . ARG A 1 108 ? 4.749 1.949 5.880 1.00 89.75 108 ARG A N 1
ATOM 848 C CA . ARG A 1 108 ? 4.088 0.640 5.842 1.00 89.75 108 ARG A CA 1
ATOM 849 C C . ARG A 1 108 ? 2.966 0.568 4.819 1.00 89.75 108 ARG A C 1
ATOM 851 O O . ARG A 1 108 ? 2.811 -0.469 4.196 1.00 89.75 108 ARG A O 1
ATOM 858 N N . HIS A 1 109 ? 2.245 1.664 4.597 1.00 88.88 109 HIS A N 1
ATOM 859 C CA . HIS A 1 109 ? 1.161 1.705 3.621 1.00 88.88 109 HIS A CA 1
ATOM 860 C C . HIS A 1 109 ? 1.648 1.376 2.200 1.00 88.88 109 HIS A C 1
ATOM 862 O O . HIS A 1 109 ? 1.134 0.443 1.583 1.00 88.88 109 HIS A O 1
ATOM 868 N N . ASP A 1 110 ? 2.659 2.095 1.697 1.00 94.50 110 ASP A N 1
ATOM 869 C CA . ASP A 1 110 ? 3.180 1.874 0.344 1.00 94.50 110 ASP A CA 1
ATOM 870 C C . ASP A 1 110 ? 3.944 0.554 0.206 1.00 94.50 110 ASP A C 1
ATOM 872 O O . ASP A 1 110 ? 3.850 -0.121 -0.822 1.00 94.50 110 ASP A O 1
ATOM 876 N N . ILE A 1 111 ? 4.683 0.166 1.246 1.00 96.12 111 ILE A N 1
ATOM 877 C CA . ILE A 1 111 ? 5.412 -1.104 1.270 1.00 96.12 111 ILE A CA 1
ATOM 878 C C . ILE A 1 111 ? 4.425 -2.275 1.231 1.00 96.12 111 ILE A C 1
ATOM 880 O O . ILE A 1 111 ? 4.540 -3.157 0.376 1.00 96.12 111 ILE A O 1
ATOM 884 N N . ASP A 1 112 ? 3.436 -2.279 2.128 1.00 94.94 112 ASP A N 1
ATOM 885 C CA . ASP A 1 112 ? 2.501 -3.390 2.269 1.00 94.94 112 ASP A CA 1
ATOM 886 C C . ASP A 1 112 ? 1.614 -3.528 1.033 1.00 94.94 112 ASP A C 1
ATOM 888 O O . ASP A 1 112 ? 1.429 -4.653 0.589 1.00 94.94 112 ASP A O 1
ATOM 892 N N . ARG A 1 113 ? 1.129 -2.444 0.405 1.00 95.19 113 ARG A N 1
ATOM 893 C CA . ARG A 1 113 ? 0.298 -2.571 -0.812 1.00 95.19 113 ARG A CA 1
ATOM 894 C C . ARG A 1 113 ? 1.040 -3.254 -1.965 1.00 95.19 113 ARG A C 1
ATOM 896 O O . ARG A 1 113 ? 0.471 -4.094 -2.661 1.00 95.19 113 ARG A O 1
ATOM 903 N N . HIS A 1 114 ? 2.335 -2.971 -2.130 1.00 97.75 114 HIS A N 1
ATOM 904 C CA . HIS A 1 114 ? 3.156 -3.617 -3.153 1.00 97.75 114 HIS A CA 1
ATOM 905 C C . HIS A 1 114 ? 3.429 -5.095 -2.841 1.00 97.75 114 HIS A C 1
ATOM 907 O O . HIS A 1 114 ? 3.348 -5.936 -3.742 1.00 97.75 114 HIS A O 1
ATOM 913 N N . LEU A 1 115 ? 3.754 -5.418 -1.584 1.00 97.56 115 LEU A N 1
ATOM 914 C CA . LEU A 1 115 ? 3.989 -6.800 -1.154 1.00 97.56 115 LEU A CA 1
ATOM 915 C C . LEU A 1 115 ? 2.703 -7.627 -1.189 1.00 97.56 115 LEU A C 1
ATOM 917 O O . LEU A 1 115 ? 2.721 -8.740 -1.709 1.00 97.56 115 LEU A O 1
ATOM 921 N N . ALA A 1 116 ? 1.598 -7.064 -0.701 1.00 96.56 116 ALA A N 1
ATOM 922 C CA . ALA A 1 116 ? 0.282 -7.679 -0.688 1.00 96.56 116 ALA A CA 1
ATOM 923 C C . ALA A 1 116 ? -0.170 -8.022 -2.102 1.00 96.56 116 ALA A C 1
ATOM 925 O O . ALA A 1 116 ? -0.475 -9.180 -2.358 1.00 96.56 116 ALA A O 1
ATOM 926 N N . LEU A 1 117 ? -0.143 -7.069 -3.043 1.00 98.06 117 LEU A N 1
ATOM 927 C CA . LEU A 1 117 ? -0.561 -7.331 -4.422 1.00 98.06 117 LEU A CA 1
ATOM 928 C C . LEU A 1 117 ? 0.275 -8.444 -5.073 1.00 98.06 117 LEU A C 1
ATOM 930 O O . LEU A 1 117 ? -0.277 -9.331 -5.721 1.00 98.06 117 LEU A O 1
ATOM 934 N N . ARG A 1 118 ? 1.601 -8.433 -4.883 1.00 98.25 118 ARG A N 1
ATOM 935 C CA . ARG A 1 118 ? 2.484 -9.491 -5.398 1.00 98.25 118 ARG A CA 1
ATOM 936 C C . ARG A 1 118 ? 2.143 -10.851 -4.794 1.00 98.25 118 ARG A C 1
ATOM 938 O O . ARG A 1 118 ? 2.004 -11.823 -5.531 1.00 98.25 118 ARG A O 1
ATOM 945 N N . ASP A 1 119 ? 2.086 -10.928 -3.469 1.00 98.06 119 ASP A N 1
ATOM 946 C CA . ASP A 1 119 ? 1.888 -12.187 -2.750 1.00 98.06 119 ASP A CA 1
ATOM 947 C C . ASP A 1 119 ? 0.482 -12.746 -3.022 1.00 98.06 119 ASP A C 1
ATOM 949 O O . ASP A 1 119 ? 0.341 -13.940 -3.273 1.00 98.06 119 ASP A O 1
ATOM 953 N N . TYR A 1 120 ? -0.528 -11.877 -3.099 1.00 97.75 120 TYR A N 1
ATOM 954 C CA . TYR A 1 120 ? -1.899 -12.242 -3.440 1.00 97.75 120 TYR A CA 1
ATOM 955 C C . TYR A 1 120 ? -1.993 -12.838 -4.843 1.00 97.75 120 TYR A C 1
ATOM 957 O O . TYR A 1 120 ? -2.531 -13.927 -5.003 1.00 97.75 120 TYR A O 1
ATOM 965 N N . LEU A 1 121 ? -1.404 -12.187 -5.852 1.00 98.12 121 LEU A N 1
ATOM 966 C CA . LEU A 1 121 ? -1.397 -12.706 -7.224 1.00 98.12 121 LEU A CA 1
ATOM 967 C C . LEU A 1 121 ? -0.612 -14.021 -7.361 1.00 98.12 121 LEU A C 1
ATOM 969 O O . LEU A 1 121 ? -0.934 -14.832 -8.221 1.00 98.12 121 LEU A O 1
ATOM 973 N N . ARG A 1 122 ? 0.404 -14.260 -6.522 1.00 97.62 122 ARG A N 1
ATOM 974 C CA . ARG A 1 122 ? 1.097 -15.560 -6.469 1.00 97.62 122 ARG A CA 1
ATOM 975 C C . ARG A 1 122 ? 0.221 -16.658 -5.862 1.00 97.62 122 ARG A C 1
ATOM 977 O O . ARG A 1 122 ? 0.323 -17.803 -6.285 1.00 97.62 122 ARG A O 1
ATOM 984 N N . ALA A 1 123 ? -0.607 -16.317 -4.877 1.00 97.12 123 ALA A N 1
ATOM 985 C CA . ALA A 1 123 ? -1.509 -17.254 -4.212 1.00 97.12 123 ALA A CA 1
ATOM 986 C C . ALA A 1 123 ? -2.823 -17.500 -4.984 1.00 97.12 123 ALA A C 1
ATOM 988 O O . ALA A 1 123 ? -3.455 -18.533 -4.778 1.00 97.12 123 ALA A O 1
ATOM 989 N N . HIS A 1 124 ? -3.213 -16.587 -5.882 1.00 97.50 124 HIS A N 1
ATOM 990 C CA . HIS A 1 124 ? -4.476 -16.614 -6.633 1.00 97.50 124 HIS A CA 1
ATOM 991 C C . HIS A 1 124 ? -4.200 -16.617 -8.150 1.00 97.50 124 HIS A C 1
ATOM 993 O O . HIS A 1 124 ? -4.261 -15.567 -8.804 1.00 97.50 124 HIS A O 1
ATOM 999 N N . PRO A 1 125 ? -3.826 -17.778 -8.726 1.00 96.81 125 PRO A N 1
ATOM 1000 C CA . PRO A 1 125 ? -3.401 -17.875 -10.124 1.00 96.81 125 PRO A CA 1
ATOM 1001 C C . PRO A 1 125 ? -4.515 -17.538 -11.125 1.00 96.81 125 PRO A C 1
ATOM 1003 O O . PRO A 1 125 ? -4.226 -17.082 -12.227 1.00 96.81 125 PRO A O 1
ATOM 1006 N N . ASP A 1 126 ? -5.777 -17.721 -10.745 1.00 97.75 126 ASP A N 1
ATOM 1007 C CA . ASP A 1 126 ? -6.959 -17.310 -11.502 1.00 97.75 126 ASP A CA 1
ATOM 1008 C C . ASP A 1 126 ? -7.042 -15.781 -11.648 1.00 97.75 126 ASP A C 1
ATOM 1010 O O . ASP A 1 126 ? -7.177 -15.270 -12.761 1.00 97.75 126 ASP A O 1
ATOM 1014 N N . VAL A 1 127 ? -6.844 -15.038 -10.554 1.00 98.00 127 VAL A N 1
ATOM 1015 C CA . VAL A 1 127 ? -6.806 -13.565 -10.573 1.00 98.00 127 VAL A CA 1
ATOM 1016 C C . VAL A 1 127 ? -5.585 -13.058 -11.347 1.00 98.00 127 VAL A C 1
ATOM 1018 O O . VAL A 1 127 ? -5.662 -12.069 -12.083 1.00 98.00 127 VAL A O 1
ATOM 1021 N N . ALA A 1 128 ? -4.441 -13.741 -11.226 1.00 97.88 128 ALA A N 1
ATOM 1022 C CA . ALA A 1 128 ? -3.260 -13.436 -12.029 1.00 97.88 128 ALA A CA 1
ATOM 1023 C C . ALA A 1 128 ? -3.512 -13.652 -13.530 1.00 97.88 128 ALA A C 1
ATOM 1025 O O . ALA A 1 128 ? -3.106 -12.807 -14.332 1.00 97.88 128 ALA A O 1
ATOM 1026 N N . ALA A 1 129 ? -4.211 -14.724 -13.912 1.00 97.00 129 ALA A N 1
ATOM 1027 C CA . ALA A 1 129 ? -4.580 -14.982 -15.300 1.00 97.00 129 ALA A CA 1
ATOM 1028 C C . ALA A 1 129 ? -5.495 -13.877 -15.854 1.00 97.00 129 ALA A C 1
ATOM 1030 O O . ALA A 1 129 ? -5.164 -13.295 -16.889 1.00 97.00 129 ALA A O 1
ATOM 1031 N N . GLU A 1 130 ? -6.552 -13.491 -15.123 1.00 98.00 130 GLU A N 1
ATOM 1032 C CA . GLU A 1 130 ? -7.438 -12.372 -15.499 1.00 98.00 130 GLU A CA 1
ATOM 1033 C C . GLU A 1 130 ? -6.632 -11.078 -15.705 1.00 98.00 130 GLU A C 1
ATOM 1035 O O . GLU A 1 130 ? -6.789 -10.366 -16.703 1.00 98.00 130 GLU A O 1
ATOM 1040 N N . TYR A 1 131 ? -5.688 -10.794 -14.799 1.00 98.19 131 TYR A N 1
ATOM 1041 C CA . TYR A 1 131 ? -4.838 -9.614 -14.924 1.00 98.19 131 TYR A CA 1
ATOM 1042 C C . TYR A 1 131 ? -3.905 -9.677 -16.142 1.00 98.19 131 TYR A C 1
ATOM 1044 O O . TYR A 1 131 ? -3.643 -8.659 -16.793 1.00 98.19 131 TYR A O 1
ATOM 1052 N N . GLY A 1 132 ? -3.366 -10.860 -16.440 1.00 97.38 132 GLY A N 1
ATOM 1053 C CA . GLY A 1 132 ? -2.544 -11.124 -17.617 1.00 97.38 132 GLY A CA 1
ATOM 1054 C C . GLY A 1 132 ? -3.308 -10.856 -18.911 1.00 97.38 132 GLY A C 1
ATOM 1055 O O . GLY A 1 132 ? -2.848 -10.061 -19.737 1.00 97.38 132 GLY A O 1
ATOM 1056 N N . GLU A 1 133 ? -4.493 -11.447 -19.049 1.00 97.62 133 GLU A N 1
ATOM 1057 C CA . GLU A 1 133 ? -5.376 -11.281 -20.208 1.00 97.62 133 GLU A CA 1
ATOM 1058 C C . GLU A 1 133 ? -5.772 -9.817 -20.416 1.00 97.62 133 GLU A C 1
ATOM 1060 O O . GLU A 1 133 ? -5.645 -9.289 -21.527 1.00 97.62 133 GLU A O 1
ATOM 1065 N N . LEU A 1 134 ? -6.163 -9.122 -19.341 1.00 98.00 134 LEU A N 1
ATOM 1066 C CA . LEU A 1 134 ? -6.481 -7.696 -19.383 1.00 98.00 134 LEU A CA 1
ATOM 1067 C C . LEU A 1 134 ? -5.310 -6.882 -19.948 1.00 98.00 134 LEU A C 1
ATOM 1069 O O . LEU A 1 134 ? -5.488 -6.090 -20.875 1.00 98.00 134 LEU A O 1
ATOM 1073 N N . LYS A 1 135 ? -4.091 -7.097 -19.438 1.00 97.75 135 LYS A N 1
ATOM 1074 C CA . LYS A 1 135 ? -2.895 -6.386 -19.916 1.00 97.75 135 LYS A CA 1
ATOM 1075 C C . LYS A 1 135 ? -2.595 -6.687 -21.382 1.00 97.75 135 LYS A C 1
ATOM 1077 O O . LYS A 1 135 ? -2.252 -5.769 -22.125 1.00 97.75 135 LYS A O 1
ATOM 1082 N N . GLN A 1 136 ? -2.718 -7.938 -21.814 1.00 97.38 136 GLN A N 1
ATOM 1083 C CA . GLN A 1 136 ? -2.501 -8.298 -23.215 1.00 97.38 136 GLN A CA 1
ATOM 1084 C C . GLN A 1 136 ? -3.524 -7.619 -24.136 1.00 97.38 136 GLN A C 1
ATOM 1086 O O . GLN A 1 136 ? -3.147 -7.051 -25.162 1.00 97.38 136 GLN A O 1
ATOM 1091 N N . ASN A 1 137 ? -4.802 -7.613 -23.754 1.00 97.31 137 ASN A N 1
ATOM 1092 C CA . ASN A 1 137 ? -5.865 -6.962 -24.520 1.00 97.31 137 ASN A CA 1
ATOM 1093 C C . ASN A 1 137 ? -5.673 -5.442 -24.595 1.00 97.31 137 ASN A C 1
ATOM 1095 O O . ASN A 1 137 ? -5.773 -4.861 -25.679 1.00 97.31 137 ASN A O 1
ATOM 1099 N N . LEU A 1 138 ? -5.311 -4.798 -23.484 1.00 97.44 138 LEU A N 1
ATOM 1100 C CA . LEU A 1 138 ? -5.005 -3.367 -23.463 1.00 97.44 138 LEU A CA 1
ATOM 1101 C C . LEU A 1 138 ? -3.772 -3.030 -24.307 1.00 97.44 138 LEU A C 1
ATOM 1103 O O . LEU A 1 138 ? -3.787 -2.032 -25.018 1.00 97.44 138 LEU A O 1
ATOM 1107 N N . ALA A 1 139 ? -2.726 -3.861 -24.288 1.00 96.31 139 ALA A N 1
ATOM 1108 C CA . ALA A 1 139 ? -1.540 -3.651 -25.119 1.00 96.31 139 ALA A CA 1
ATOM 1109 C C . ALA A 1 139 ? -1.847 -3.768 -26.623 1.00 96.31 139 ALA A C 1
ATOM 1111 O O . ALA A 1 139 ? -1.307 -3.002 -27.416 1.00 96.31 139 ALA A O 1
ATOM 1112 N N . ARG A 1 140 ? -2.749 -4.680 -27.020 1.00 96.00 140 ARG A N 1
ATOM 1113 C CA . ARG A 1 140 ? -3.241 -4.782 -28.408 1.00 96.00 140 ARG A CA 1
ATOM 1114 C C . ARG A 1 140 ? -4.104 -3.584 -28.811 1.00 96.00 140 ARG A C 1
ATOM 1116 O O . ARG A 1 140 ? -4.029 -3.147 -29.954 1.00 96.00 140 ARG A O 1
ATOM 1123 N N . THR A 1 141 ? -4.911 -3.069 -27.886 1.00 96.81 141 THR A N 1
ATOM 1124 C CA . THR A 1 141 ? -5.841 -1.953 -28.136 1.00 96.81 141 THR A CA 1
ATOM 1125 C C . THR A 1 141 ? -5.119 -0.604 -28.176 1.00 96.81 141 THR A C 1
ATOM 1127 O O . THR A 1 141 ? -5.420 0.239 -29.017 1.00 96.81 141 THR A O 1
ATOM 1130 N N . PHE A 1 142 ? -4.127 -0.415 -27.303 1.00 95.38 142 PHE A N 1
ATOM 1131 C CA . PHE A 1 142 ? -3.399 0.840 -27.111 1.00 95.38 142 PHE A CA 1
ATOM 1132 C C . PHE A 1 142 ? -1.875 0.661 -27.271 1.00 95.38 142 PHE A C 1
ATOM 1134 O O . PHE A 1 142 ? -1.110 0.998 -26.365 1.00 95.38 142 PHE A O 1
ATOM 1141 N N . PRO A 1 143 ? -1.379 0.162 -28.421 1.00 93.62 143 PRO A N 1
ATOM 1142 C CA . PRO A 1 143 ? 0.031 -0.207 -28.583 1.00 93.62 143 PRO A CA 1
ATOM 1143 C C . PRO A 1 143 ? 0.993 0.985 -28.502 1.00 93.62 143 PRO A C 1
ATOM 1145 O O . PRO A 1 143 ? 2.167 0.802 -28.205 1.00 93.62 143 PRO A O 1
ATOM 1148 N N . ASN A 1 144 ? 0.518 2.212 -28.738 1.00 94.12 144 ASN A N 1
ATOM 1149 C CA . ASN A 1 144 ? 1.335 3.431 -28.705 1.00 94.12 144 ASN A CA 1
ATOM 1150 C C . ASN A 1 144 ? 0.885 4.444 -27.643 1.00 94.12 144 ASN A C 1
ATOM 1152 O O . ASN A 1 144 ? 1.487 5.515 -27.537 1.00 94.12 144 ASN A O 1
ATOM 1156 N N . ASP A 1 145 ? -0.135 4.106 -26.852 1.00 93.88 145 ASP A N 1
ATOM 1157 C CA . ASP A 1 145 ? -0.707 4.980 -25.831 1.00 93.88 145 ASP A CA 1
ATOM 1158 C C . ASP A 1 145 ? -0.559 4.345 -24.447 1.00 93.88 145 ASP A C 1
ATOM 1160 O O . ASP A 1 145 ? -1.373 3.545 -23.981 1.00 93.88 145 ASP A O 1
ATOM 1164 N N . ILE A 1 146 ? 0.543 4.702 -23.786 1.00 90.69 146 ILE A N 1
ATOM 1165 C CA . ILE A 1 146 ? 0.844 4.199 -22.448 1.00 90.69 146 ILE A CA 1
ATOM 1166 C C . ILE A 1 146 ? -0.165 4.690 -21.406 1.00 90.69 146 ILE A C 1
ATOM 1168 O O . ILE A 1 146 ? -0.398 3.968 -20.440 1.00 90.69 146 ILE A O 1
ATOM 1172 N N . ASN A 1 147 ? -0.762 5.870 -21.592 1.00 93.38 147 ASN A N 1
ATOM 1173 C CA . ASN A 1 147 ? -1.719 6.427 -20.640 1.00 93.38 147 ASN A CA 1
ATOM 1174 C C . ASN A 1 147 ? -3.028 5.646 -20.720 1.00 93.38 147 ASN A C 1
ATOM 1176 O O . ASN A 1 147 ? -3.436 5.082 -19.713 1.00 93.38 147 ASN A O 1
ATOM 1180 N N . ALA A 1 148 ? -3.577 5.452 -21.923 1.00 94.88 148 ALA A N 1
ATOM 1181 C CA . ALA A 1 148 ? -4.774 4.631 -22.114 1.00 94.88 148 ALA A CA 1
ATOM 1182 C C . ALA A 1 148 ? -4.583 3.181 -21.623 1.00 94.88 148 ALA A C 1
ATOM 1184 O O . ALA A 1 148 ? -5.482 2.598 -21.017 1.00 94.88 148 ALA A O 1
ATOM 1185 N N . TYR A 1 149 ? -3.389 2.600 -21.810 1.00 95.00 149 TYR A N 1
ATOM 1186 C CA . TYR A 1 149 ? -3.051 1.295 -21.230 1.00 95.00 149 TYR A CA 1
ATOM 1187 C C . TYR A 1 149 ? -3.044 1.299 -19.692 1.00 95.00 149 TYR A C 1
ATOM 1189 O O . TYR A 1 149 ? -3.458 0.317 -19.074 1.00 95.00 149 TYR A O 1
ATOM 1197 N N . MET A 1 150 ? -2.519 2.353 -19.059 1.00 92.75 150 MET A N 1
ATOM 1198 C CA . MET A 1 150 ? -2.506 2.476 -17.597 1.00 92.75 150 MET A CA 1
ATOM 1199 C C . MET A 1 150 ? -3.917 2.686 -17.048 1.00 92.75 150 MET A C 1
ATOM 1201 O O . MET A 1 150 ? -4.300 1.974 -16.120 1.00 92.75 150 MET A O 1
ATOM 1205 N N . ASP A 1 151 ? -4.690 3.574 -17.666 1.00 94.69 151 ASP A N 1
ATOM 1206 C CA . ASP A 1 151 ? -6.061 3.894 -17.271 1.00 94.69 151 ASP A CA 1
ATOM 1207 C C . ASP A 1 151 ? -6.972 2.669 -17.408 1.00 94.69 151 ASP A C 1
ATOM 1209 O O . ASP A 1 151 ? -7.719 2.333 -16.491 1.00 94.69 151 ASP A O 1
ATOM 1213 N N . GLY A 1 152 ? -6.841 1.918 -18.507 1.00 95.44 152 GLY A N 1
ATOM 1214 C CA . GLY A 1 152 ? -7.666 0.740 -18.777 1.00 95.44 152 GLY A CA 1
ATOM 1215 C C . GLY A 1 152 ? -7.520 -0.400 -17.762 1.00 95.44 152 GLY A C 1
ATOM 1216 O O . GLY A 1 152 ? -8.396 -1.260 -17.687 1.00 95.44 152 GLY A O 1
ATOM 1217 N N . LYS A 1 153 ? -6.443 -0.424 -16.964 1.00 94.12 153 LYS A N 1
ATOM 1218 C CA . LYS A 1 153 ? -6.245 -1.417 -15.892 1.00 94.12 153 LYS A CA 1
ATOM 1219 C C . LYS A 1 153 ? -6.391 -0.850 -14.482 1.00 94.12 153 LYS A C 1
ATOM 1221 O O . LYS A 1 153 ? -6.304 -1.623 -13.530 1.00 94.12 153 LYS A O 1
ATOM 1226 N N . ASP A 1 154 ? -6.581 0.457 -14.326 1.00 93.56 154 ASP A N 1
ATOM 1227 C CA . ASP A 1 154 ? -6.559 1.127 -13.021 1.00 93.56 154 ASP A CA 1
ATOM 1228 C C . ASP A 1 154 ? -7.632 0.572 -12.073 1.00 93.56 154 ASP A C 1
ATOM 1230 O O . ASP A 1 154 ? -7.317 0.133 -10.967 1.00 93.56 154 ASP A O 1
ATOM 1234 N N . SER A 1 155 ? -8.884 0.475 -12.534 1.00 95.06 155 SER A N 1
ATOM 1235 C CA . SER A 1 155 ? -9.989 -0.046 -11.716 1.00 95.06 155 SER A CA 1
ATOM 1236 C C . SER A 1 155 ? -9.780 -1.504 -11.297 1.00 95.06 155 SER A C 1
ATOM 1238 O O . SER A 1 155 ? -10.091 -1.869 -10.164 1.00 95.06 155 SER A O 1
ATOM 1240 N N . PHE A 1 156 ? -9.218 -2.331 -12.186 1.00 96.75 156 PHE A N 1
ATOM 1241 C CA . PHE A 1 156 ? -8.863 -3.714 -11.865 1.00 96.75 156 PHE A CA 1
ATOM 1242 C C . PHE A 1 156 ? -7.790 -3.757 -10.774 1.00 96.75 156 PHE A C 1
ATOM 1244 O O . PHE A 1 156 ? -7.965 -4.431 -9.761 1.00 96.75 156 PHE A O 1
ATOM 1251 N N . VAL A 1 157 ? -6.695 -3.009 -10.958 1.00 95.31 157 VAL A N 1
ATOM 1252 C CA . VAL A 1 157 ? -5.571 -2.994 -10.013 1.00 95.31 157 VAL A CA 1
ATOM 1253 C C . VAL A 1 157 ? -6.025 -2.503 -8.643 1.00 95.31 157 VAL A C 1
ATOM 1255 O O . VAL A 1 157 ? -5.711 -3.155 -7.657 1.00 95.31 157 VAL A O 1
ATOM 1258 N N . LYS A 1 158 ? -6.812 -1.424 -8.571 1.00 93.31 158 LYS A N 1
ATOM 1259 C CA . LYS A 1 158 ? -7.346 -0.900 -7.303 1.00 93.31 158 LYS A CA 1
ATOM 1260 C C . LYS A 1 158 ? -8.207 -1.923 -6.566 1.00 93.31 158 LYS A C 1
ATOM 1262 O O . LYS A 1 158 ? -8.036 -2.116 -5.366 1.00 93.31 158 LYS A O 1
ATOM 1267 N N . ARG A 1 159 ? -9.100 -2.613 -7.283 1.00 95.62 159 ARG A N 1
ATOM 1268 C CA . ARG A 1 159 ? -9.953 -3.660 -6.703 1.00 95.62 159 ARG A CA 1
ATOM 1269 C C . ARG A 1 159 ? -9.124 -4.821 -6.151 1.00 95.62 159 ARG A C 1
ATOM 1271 O O . ARG A 1 159 ? -9.337 -5.230 -5.013 1.00 95.62 159 ARG A O 1
ATOM 1278 N N . VAL A 1 160 ? -8.184 -5.338 -6.942 1.00 97.06 160 VAL A N 1
ATOM 1279 C CA . VAL A 1 160 ? -7.344 -6.471 -6.527 1.00 97.06 160 VAL A CA 1
ATOM 1280 C C . VAL A 1 160 ? -6.374 -6.067 -5.419 1.00 97.06 160 VAL A C 1
ATOM 1282 O O . VAL A 1 160 ? -6.150 -6.849 -4.508 1.00 97.06 160 VAL A O 1
ATOM 1285 N N . GLU A 1 161 ? -5.839 -4.844 -5.425 1.00 95.88 161 GLU A N 1
ATOM 1286 C CA . GLU A 1 161 ? -4.997 -4.332 -4.338 1.00 95.88 161 GLU A CA 1
ATOM 1287 C C . GLU A 1 161 ? -5.769 -4.259 -3.011 1.00 95.88 161 GLU A C 1
ATOM 1289 O O . GLU A 1 161 ? -5.244 -4.677 -1.979 1.00 95.88 161 GLU A O 1
ATOM 1294 N N . ALA A 1 162 ? -7.030 -3.813 -3.027 1.00 90.62 162 ALA A N 1
ATOM 1295 C CA . ALA A 1 162 ? -7.879 -3.806 -1.835 1.00 90.62 162 ALA A CA 1
ATOM 1296 C C . ALA A 1 162 ? -8.127 -5.227 -1.290 1.00 90.62 162 ALA A C 1
ATOM 1298 O O . ALA A 1 162 ? -7.978 -5.466 -0.089 1.00 90.62 162 ALA A O 1
ATOM 1299 N N . GLN A 1 163 ? -8.439 -6.187 -2.169 1.00 93.75 163 GLN A N 1
ATOM 1300 C CA . GLN A 1 163 ? -8.576 -7.604 -1.802 1.00 93.75 163 GLN A CA 1
ATOM 1301 C C . GLN A 1 163 ? -7.264 -8.175 -1.249 1.00 93.75 163 GLN A C 1
ATOM 1303 O O . GLN A 1 163 ? -7.256 -8.826 -0.204 1.00 93.75 163 GLN A O 1
ATOM 1308 N N . ALA A 1 164 ? -6.150 -7.873 -1.914 1.00 95.19 164 ALA A N 1
ATOM 1309 C CA . ALA A 1 164 ? -4.821 -8.314 -1.534 1.00 95.19 164 ALA A CA 1
ATOM 1310 C C . ALA A 1 164 ? -4.413 -7.784 -0.160 1.00 95.19 164 ALA A C 1
ATOM 1312 O O . ALA A 1 164 ? -3.882 -8.543 0.642 1.00 95.19 164 ALA A O 1
ATOM 1313 N N . LEU A 1 165 ? -4.680 -6.510 0.142 1.00 92.06 165 LEU A N 1
ATOM 1314 C CA . LEU A 1 165 ? -4.399 -5.921 1.451 1.00 92.06 165 LEU A CA 1
ATOM 1315 C C . LEU A 1 165 ? -5.221 -6.583 2.561 1.00 92.06 165 LEU A C 1
ATOM 1317 O O . LEU A 1 165 ? -4.670 -6.872 3.623 1.00 92.06 165 LEU A O 1
ATOM 1321 N N . ARG A 1 166 ? -6.508 -6.867 2.319 1.00 90.19 166 ARG A N 1
ATOM 1322 C CA . ARG A 1 166 ? -7.342 -7.612 3.276 1.00 90.19 166 ARG A CA 1
ATOM 1323 C C . ARG A 1 166 ? -6.774 -9.004 3.542 1.00 90.19 166 ARG A C 1
ATOM 1325 O O . ARG A 1 166 ? -6.543 -9.352 4.696 1.00 90.19 166 ARG A O 1
ATOM 1332 N N . TRP A 1 167 ? -6.477 -9.755 2.483 1.00 91.38 167 TRP A N 1
ATOM 1333 C CA . TRP A 1 167 ? -5.873 -11.086 2.577 1.00 91.38 167 TRP A CA 1
ATOM 1334 C C . TRP A 1 167 ? -4.523 -11.055 3.317 1.00 91.38 167 TRP A C 1
ATOM 1336 O O . TRP A 1 167 ? -4.321 -11.762 4.305 1.00 91.38 167 TRP A O 1
ATOM 1346 N N . TYR A 1 168 ? -3.635 -10.145 2.918 1.00 90.88 168 TYR A N 1
ATOM 1347 C CA . TYR A 1 168 ? -2.300 -9.978 3.492 1.00 90.88 168 TYR A CA 1
ATOM 1348 C C . TYR A 1 168 ? -2.341 -9.676 4.991 1.00 90.88 168 TYR A C 1
ATOM 1350 O O . TYR A 1 168 ? -1.522 -10.174 5.764 1.00 90.88 168 TYR A O 1
ATOM 1358 N N . TYR A 1 169 ? -3.298 -8.853 5.414 1.00 85.69 169 TYR A N 1
ATOM 1359 C CA . TYR A 1 169 ? -3.461 -8.485 6.809 1.00 85.69 169 TYR A CA 1
ATOM 1360 C C . TYR A 1 169 ? -4.240 -9.511 7.631 1.00 85.69 169 TYR A C 1
ATOM 1362 O O . TYR A 1 169 ? -3.978 -9.598 8.829 1.00 85.69 169 TYR A O 1
ATOM 1370 N N . SER A 1 170 ? -5.113 -10.320 7.024 1.00 81.81 170 SER A N 1
ATOM 1371 C CA . SER A 1 170 ? -5.750 -11.442 7.724 1.00 81.81 170 SER A CA 1
ATOM 1372 C C . SER A 1 170 ? -4.763 -12.546 8.112 1.00 81.81 170 SER A C 1
ATOM 1374 O O . SER A 1 170 ? -4.940 -13.181 9.145 1.00 81.81 170 SER A O 1
ATOM 1376 N N . GLU A 1 171 ? -3.692 -12.747 7.338 1.00 78.75 171 GLU A N 1
ATOM 1377 C CA . GLU A 1 171 ? -2.732 -13.833 7.585 1.00 78.75 171 GLU A CA 1
ATOM 1378 C C . GLU A 1 171 ? -1.576 -13.452 8.528 1.00 78.75 171 GLU A C 1
ATOM 1380 O O . GLU A 1 171 ? -0.834 -14.327 8.972 1.00 78.75 171 GLU A O 1
ATOM 1385 N N . ARG A 1 172 ? -1.363 -12.157 8.809 1.00 74.12 172 ARG A N 1
ATOM 1386 C CA . ARG A 1 172 ? -0.074 -11.667 9.346 1.00 74.12 172 ARG A CA 1
ATOM 1387 C C . ARG A 1 172 ? -0.144 -10.839 10.631 1.00 74.12 172 ARG A C 1
ATOM 1389 O O . ARG A 1 172 ? 0.858 -10.199 10.953 1.00 74.12 172 ARG A O 1
ATOM 1396 N N . LYS A 1 173 ? -1.271 -10.777 11.356 1.00 68.81 173 LYS A N 1
ATOM 1397 C CA . LYS A 1 173 ? -1.446 -9.738 12.392 1.00 68.81 173 LYS A CA 1
ATOM 1398 C C . LYS A 1 173 ? -1.734 -10.174 13.829 1.00 68.81 173 LYS A C 1
ATOM 1400 O O . LYS A 1 173 ? -2.409 -11.173 14.041 1.00 68.81 173 LYS A O 1
ATOM 1405 N N . PRO A 1 174 ? -1.285 -9.353 14.807 1.00 73.62 174 PRO A N 1
ATOM 1406 C CA . PRO A 1 174 ? -1.525 -9.534 16.239 1.00 73.62 174 PRO A CA 1
ATOM 1407 C C . PRO A 1 174 ? -2.862 -8.923 16.697 1.00 73.62 174 PRO A C 1
ATOM 1409 O O . PRO A 1 174 ? -2.991 -8.538 17.856 1.00 73.62 174 PRO A O 1
ATOM 1412 N N . PHE A 1 175 ? -3.827 -8.741 15.790 1.00 87.94 175 PHE A N 1
ATOM 1413 C CA . PHE A 1 175 ? -5.129 -8.181 16.137 1.00 87.94 175 PHE A CA 1
ATOM 1414 C C . PHE A 1 175 ? -6.270 -8.866 15.396 1.00 87.94 175 PHE A C 1
ATOM 1416 O O . PHE A 1 175 ? -6.090 -9.396 14.300 1.00 87.94 175 PHE A O 1
ATOM 1423 N N . THR A 1 176 ? -7.455 -8.813 15.993 1.00 91.31 176 THR A N 1
ATOM 1424 C CA . THR A 1 176 ? -8.692 -9.390 15.464 1.00 91.31 176 THR A CA 1
ATOM 1425 C C . THR A 1 176 ? -9.731 -8.298 15.252 1.00 91.31 176 THR A C 1
ATOM 1427 O O . THR A 1 176 ? -9.741 -7.300 15.970 1.00 91.31 176 THR A O 1
ATOM 1430 N N . ILE A 1 177 ? -10.588 -8.464 14.244 1.00 94.62 177 ILE A N 1
ATOM 1431 C CA . ILE A 1 177 ? -11.779 -7.627 14.084 1.00 94.62 177 ILE A CA 1
ATOM 1432 C C . ILE A 1 177 ? -12.979 -8.425 14.572 1.00 94.62 177 ILE A C 1
ATOM 1434 O O . ILE A 1 177 ? -13.161 -9.572 14.160 1.00 94.62 177 ILE A O 1
ATOM 1438 N N . ARG A 1 178 ? -13.787 -7.827 15.444 1.00 95.69 178 ARG A N 1
ATOM 1439 C CA . ARG A 1 178 ? -14.996 -8.452 15.990 1.00 95.69 178 ARG A CA 1
ATOM 1440 C C . ARG A 1 178 ? -16.074 -7.405 16.287 1.00 95.69 178 ARG A C 1
ATOM 1442 O O . ARG A 1 178 ? -15.737 -6.227 16.427 1.00 95.69 178 ARG A O 1
ATOM 1449 N N . PRO A 1 179 ? -17.351 -7.807 16.408 1.00 97.62 179 PRO A N 1
ATOM 1450 C CA . PRO A 1 179 ? -18.382 -6.939 16.963 1.00 97.62 179 PRO A CA 1
ATOM 1451 C C . PRO A 1 179 ? -17.993 -6.429 18.356 1.00 97.62 179 PRO A C 1
ATOM 1453 O O . PRO A 1 179 ? -17.346 -7.144 19.130 1.00 97.62 179 PRO A O 1
ATOM 1456 N N . ALA A 1 180 ? -18.388 -5.195 18.660 1.00 97.38 180 ALA A N 1
ATOM 1457 C CA . ALA A 1 180 ? -18.257 -4.626 19.992 1.00 97.38 180 ALA A CA 1
ATOM 1458 C C . ALA A 1 180 ? -19.141 -5.378 20.998 1.00 97.38 180 ALA A C 1
ATOM 1460 O O . ALA A 1 180 ? -20.267 -5.775 20.696 1.00 97.38 180 ALA A O 1
ATOM 1461 N N . GLU A 1 181 ? -18.630 -5.537 22.210 1.00 97.06 181 GLU A N 1
ATOM 1462 C CA . GLU A 1 181 ? -19.301 -6.161 23.344 1.00 97.06 181 GLU A CA 1
ATOM 1463 C C . GLU A 1 181 ? -19.489 -5.148 24.485 1.00 97.06 181 GLU A C 1
ATOM 1465 O O . GLU A 1 181 ? -18.820 -4.120 24.549 1.00 97.06 181 GLU A O 1
ATOM 1470 N N . GLU A 1 182 ? -20.346 -5.465 25.459 1.00 96.00 182 GLU A N 1
ATOM 1471 C CA . GLU A 1 182 ? -20.584 -4.600 26.628 1.00 96.00 182 GLU A CA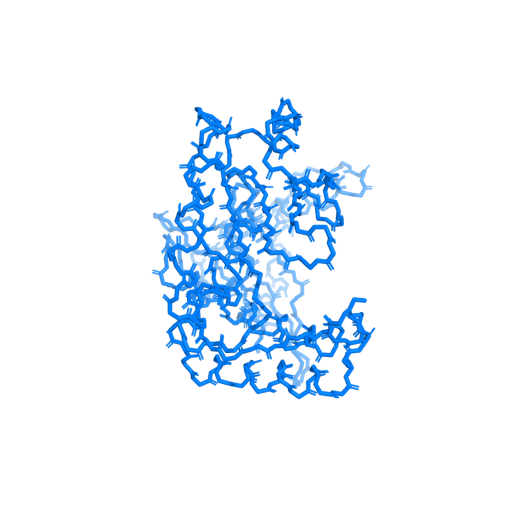 1
ATOM 1472 C C . GLU A 1 182 ? -19.289 -4.264 27.393 1.00 96.00 182 GLU A C 1
ATOM 1474 O O . GLU A 1 182 ? -19.124 -3.151 27.892 1.00 96.00 182 GLU A O 1
ATOM 1479 N N . ARG A 1 183 ? -18.334 -5.207 27.433 1.00 96.06 183 ARG A N 1
ATOM 1480 C CA . ARG A 1 183 ? -17.024 -5.024 28.080 1.00 96.06 183 ARG A CA 1
ATOM 1481 C C . ARG A 1 183 ? -16.168 -3.933 27.433 1.00 96.06 183 ARG A C 1
ATOM 1483 O O . ARG A 1 183 ? -15.281 -3.402 28.093 1.00 96.06 183 ARG A O 1
ATOM 1490 N N . ASP A 1 184 ? -16.431 -3.607 26.169 1.00 97.62 184 ASP A N 1
ATOM 1491 C CA . ASP A 1 184 ? -15.638 -2.662 25.385 1.00 97.62 184 ASP A CA 1
ATOM 1492 C C . ASP A 1 184 ? -16.040 -1.208 25.650 1.00 97.62 184 ASP A C 1
ATOM 1494 O O . ASP A 1 184 ? -15.294 -0.297 25.294 1.00 97.62 184 ASP A O 1
ATOM 1498 N N . LYS A 1 185 ? -17.204 -0.967 26.278 1.00 97.06 185 LYS A N 1
ATOM 1499 C CA . LYS A 1 185 ? -17.757 0.381 26.474 1.00 97.06 185 LYS A CA 1
ATOM 1500 C C . LYS A 1 185 ? -16.756 1.385 27.057 1.00 97.06 185 LYS A C 1
ATOM 1502 O O . LYS A 1 185 ? -16.629 2.452 26.462 1.00 97.06 185 LYS A O 1
ATOM 1507 N N . PRO A 1 186 ? -16.008 1.091 28.141 1.00 97.31 186 PRO A N 1
ATOM 1508 C CA . PRO A 1 186 ? -15.079 2.070 28.705 1.00 97.31 186 PRO A CA 1
ATOM 1509 C C . PRO A 1 186 ? -13.996 2.512 27.713 1.00 97.31 186 PRO A C 1
ATOM 1511 O O . PRO A 1 186 ? -13.658 3.692 27.639 1.00 97.31 186 PRO A O 1
ATOM 1514 N N . GLU A 1 187 ? -13.467 1.575 26.924 1.00 97.38 187 GLU A N 1
ATOM 1515 C CA . GLU A 1 187 ? -12.408 1.863 25.958 1.00 97.38 187 GLU A CA 1
ATOM 1516 C C . GLU A 1 187 ? -12.963 2.485 24.668 1.00 97.38 187 GLU A C 1
ATOM 1518 O O . GLU A 1 187 ? -12.343 3.384 24.104 1.00 97.38 187 GLU A O 1
ATOM 1523 N N . LEU A 1 188 ? -14.171 2.101 24.242 1.00 97.81 188 LEU A N 1
ATOM 1524 C CA . LEU A 1 188 ? -14.889 2.746 23.140 1.00 97.81 188 LEU A CA 1
ATOM 1525 C C . LEU A 1 188 ? -15.209 4.212 23.434 1.00 97.81 188 LEU A C 1
ATOM 1527 O O . LEU A 1 188 ? -14.970 5.056 22.574 1.00 97.81 188 LEU A O 1
ATOM 1531 N N . VAL A 1 189 ? -15.693 4.532 24.639 1.00 98.31 189 VAL A N 1
ATOM 1532 C CA . VAL A 1 189 ? -15.932 5.923 25.064 1.00 98.31 189 VAL A CA 1
ATOM 1533 C C . VAL A 1 189 ? -14.638 6.729 24.978 1.00 98.31 189 VAL A C 1
ATOM 1535 O O . VAL A 1 189 ? -14.624 7.829 24.426 1.00 98.31 189 VAL A O 1
ATOM 1538 N N . TRP A 1 190 ? -13.524 6.162 25.446 1.00 97.69 190 TRP A N 1
ATOM 1539 C CA . TRP A 1 190 ? -12.228 6.822 25.328 1.00 97.69 190 TRP A CA 1
ATOM 1540 C C . TRP A 1 190 ? -11.808 7.026 23.863 1.00 97.69 190 TRP A C 1
ATOM 1542 O O . TRP A 1 190 ? -11.387 8.123 23.501 1.00 97.69 190 TRP A O 1
ATOM 1552 N N . LEU A 1 191 ? -11.965 6.016 22.997 1.00 97.44 191 LEU A N 1
ATOM 1553 C CA . LEU A 1 191 ? -11.632 6.118 21.570 1.00 97.44 191 LEU A CA 1
ATOM 1554 C C . LEU A 1 191 ? -12.507 7.146 20.835 1.00 97.44 191 LEU A C 1
ATOM 1556 O O . LEU A 1 191 ? -12.011 7.858 19.961 1.00 97.44 191 LEU A O 1
ATOM 1560 N N . ILE A 1 192 ? -13.793 7.245 21.176 1.00 97.88 192 ILE A N 1
ATOM 1561 C CA . ILE A 1 192 ? -14.709 8.257 20.635 1.00 97.88 192 ILE A CA 1
ATOM 1562 C C . ILE A 1 192 ? -14.265 9.658 21.072 1.00 97.88 192 ILE A C 1
ATOM 1564 O O . ILE A 1 192 ? -14.128 10.548 20.230 1.00 97.88 192 ILE A O 1
ATOM 1568 N N . ALA A 1 193 ? -13.950 9.849 22.354 1.00 96.81 193 ALA A N 1
ATOM 1569 C CA . ALA A 1 193 ? -13.451 11.128 22.851 1.00 96.81 193 ALA A CA 1
ATOM 1570 C C . ALA A 1 193 ? -12.118 11.520 22.184 1.00 96.81 193 ALA A C 1
ATOM 1572 O O . ALA A 1 193 ? -11.956 12.655 21.731 1.00 96.81 193 ALA A O 1
ATOM 1573 N N . ALA A 1 194 ? -11.186 10.569 22.046 1.00 94.88 194 ALA A N 1
ATOM 1574 C CA . ALA A 1 194 ? -9.913 10.772 21.354 1.00 94.88 194 ALA A CA 1
ATOM 1575 C C . ALA A 1 194 ? -10.122 11.172 19.884 1.00 94.88 194 ALA A C 1
ATOM 1577 O O . ALA A 1 194 ? -9.500 12.121 19.401 1.00 94.88 194 ALA A O 1
ATOM 1578 N N . PHE A 1 195 ? -11.055 10.514 19.188 1.00 95.62 195 PHE A N 1
ATOM 1579 C CA . PHE A 1 195 ? -11.422 10.873 17.822 1.00 95.62 195 PHE A CA 1
ATOM 1580 C C . PHE A 1 195 ? -11.928 12.315 17.715 1.00 95.62 195 PHE A C 1
ATOM 1582 O O . PHE A 1 195 ? -11.527 13.032 16.799 1.00 95.62 195 PHE A O 1
ATOM 1589 N N . ARG A 1 196 ? -12.778 12.769 18.643 1.00 94.75 196 ARG A N 1
ATOM 1590 C CA . ARG A 1 196 ? -13.317 14.140 18.636 1.00 94.75 196 ARG A CA 1
ATOM 1591 C C . ARG A 1 196 ? -12.228 15.189 18.843 1.00 94.75 196 ARG A C 1
ATOM 1593 O O . ARG A 1 196 ? -12.209 16.180 18.113 1.00 94.75 196 ARG A O 1
ATOM 1600 N N . VAL A 1 197 ? -11.289 14.941 19.756 1.00 92.50 197 VAL A N 1
ATOM 1601 C CA . VAL A 1 197 ? -10.125 15.817 19.966 1.00 92.50 197 VAL A CA 1
ATOM 1602 C C . VAL A 1 197 ? -9.271 15.901 18.702 1.00 92.50 197 VAL A C 1
ATOM 1604 O O . VAL A 1 197 ? -8.955 16.998 18.244 1.00 92.50 197 VAL A O 1
ATOM 1607 N N . GLU A 1 198 ? -8.935 14.767 18.088 1.00 91.69 198 GLU A N 1
ATOM 1608 C CA . GLU A 1 198 ? -8.132 14.764 16.862 1.00 91.69 198 GLU A CA 1
ATOM 1609 C C . GLU A 1 198 ? -8.851 15.421 15.677 1.00 91.69 198 GLU A C 1
ATOM 1611 O O . GLU A 1 198 ? -8.244 16.171 14.912 1.00 91.69 198 GLU A O 1
ATOM 1616 N N . LEU A 1 199 ? -10.156 15.186 15.533 1.00 90.56 199 LEU A N 1
ATOM 1617 C CA . LEU A 1 199 ? -10.961 15.810 14.487 1.00 90.56 199 LEU A CA 1
ATOM 1618 C C . LEU A 1 199 ? -11.040 17.334 14.662 1.00 90.56 199 LEU A C 1
ATOM 1620 O O . LEU A 1 199 ? -11.018 18.056 13.668 1.00 90.56 199 LEU A O 1
ATOM 1624 N N . SER A 1 200 ? -11.109 17.819 15.905 1.00 90.56 200 SER A N 1
ATOM 1625 C CA . SER A 1 200 ? -11.046 19.247 16.242 1.00 90.56 200 SER A CA 1
ATOM 1626 C C . SER A 1 200 ? -9.695 19.851 15.852 1.00 90.56 200 SER A C 1
ATOM 1628 O O . SER A 1 200 ? -9.653 20.885 15.190 1.00 90.56 200 SER A O 1
ATOM 1630 N N . GLN A 1 201 ? -8.586 19.179 16.178 1.00 88.56 201 GLN A N 1
ATOM 1631 C CA . GLN A 1 201 ? -7.242 19.654 15.825 1.00 88.56 201 GLN A CA 1
ATOM 1632 C C . GLN A 1 201 ? -7.059 19.803 14.310 1.00 88.56 201 GLN A C 1
ATOM 1634 O O . GLN A 1 201 ? -6.464 20.777 13.853 1.00 88.56 201 GLN A O 1
ATOM 1639 N N . LEU A 1 202 ? -7.615 18.880 13.517 1.00 87.81 202 LEU A N 1
ATOM 1640 C CA . LEU A 1 202 ? -7.609 18.971 12.052 1.00 87.81 202 LEU A CA 1
ATOM 1641 C C . LEU A 1 202 ? -8.422 20.155 11.505 1.00 87.81 202 LEU A C 1
ATOM 1643 O O . LEU A 1 202 ? -8.196 20.568 10.370 1.00 87.81 202 LEU A O 1
ATOM 1647 N N . LYS A 1 203 ? -9.359 20.693 12.292 1.00 88.44 203 LYS A N 1
ATOM 1648 C CA . LYS A 1 203 ? -10.147 21.891 1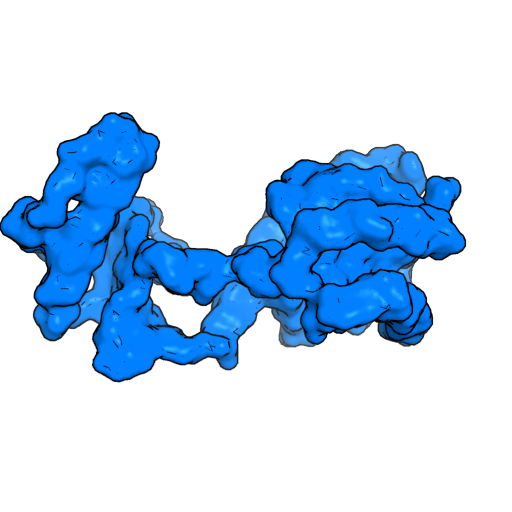1.971 1.00 88.44 203 LYS A CA 1
ATOM 1649 C C . LYS A 1 203 ? -9.547 23.177 12.546 1.00 88.44 203 LYS A C 1
ATOM 1651 O O . LYS A 1 203 ? -10.197 24.213 12.480 1.00 88.44 203 LYS A O 1
ATOM 1656 N N . GLU A 1 204 ? -8.335 23.113 13.102 1.00 89.31 204 GLU A N 1
ATOM 1657 C CA . GLU A 1 204 ? -7.681 24.229 13.802 1.00 89.31 204 GLU A CA 1
ATOM 1658 C C . GLU A 1 204 ? -8.468 24.713 15.041 1.00 89.31 204 GLU A C 1
ATOM 1660 O O . GLU A 1 204 ? -8.319 25.846 15.496 1.00 89.31 204 GLU A O 1
ATOM 1665 N N . GLU A 1 205 ? -9.287 23.830 15.620 1.00 89.12 205 GLU A N 1
ATOM 1666 C CA . GLU A 1 205 ? -10.070 24.059 16.834 1.00 89.12 205 GLU A CA 1
ATOM 1667 C C . GLU A 1 205 ? -9.443 23.316 18.025 1.00 89.12 205 GLU A C 1
ATOM 1669 O O . GLU A 1 205 ? -8.900 22.215 17.881 1.00 89.12 205 GLU A O 1
ATOM 1674 N N . THR A 1 206 ? -9.579 23.868 19.233 1.00 79.62 206 THR A N 1
ATOM 1675 C CA . THR A 1 206 ? -9.106 23.221 20.467 1.00 79.62 206 THR A CA 1
ATOM 1676 C C . THR A 1 206 ? -10.290 22.665 21.246 1.00 79.62 206 THR A C 1
ATOM 1678 O O . THR A 1 206 ? -11.094 23.430 21.775 1.00 79.62 206 THR A O 1
ATOM 1681 N N . THR A 1 207 ? -10.358 21.338 21.357 1.00 85.50 207 THR A N 1
ATOM 1682 C CA . THR A 1 207 ? -11.343 20.625 22.180 1.00 85.50 207 THR A CA 1
ATOM 1683 C C . THR A 1 207 ? -10.610 19.745 23.193 1.00 85.50 207 THR A C 1
ATOM 1685 O O . THR A 1 207 ? -9.602 19.122 22.853 1.00 85.50 207 THR A O 1
ATOM 1688 N N . GLU A 1 208 ? -11.091 19.705 24.435 1.00 88.38 208 GLU A N 1
ATOM 1689 C CA . GLU A 1 208 ? -10.581 18.799 25.473 1.00 88.38 208 GLU A CA 1
ATOM 1690 C C . GLU A 1 208 ? -11.260 17.424 25.395 1.00 88.38 208 GLU A C 1
ATOM 1692 O O . GLU A 1 208 ? -12.310 17.261 24.776 1.00 88.38 208 GLU A O 1
ATOM 1697 N N . VAL A 1 209 ? -10.654 16.412 26.020 1.00 90.62 209 VAL A N 1
ATOM 1698 C CA . VAL A 1 209 ? -11.263 15.078 26.114 1.00 90.62 209 VAL A CA 1
ATOM 1699 C C . VAL A 1 209 ? -12.537 15.170 26.956 1.00 90.62 209 VAL A C 1
ATOM 1701 O O . VAL A 1 209 ? -12.468 15.438 28.154 1.00 90.62 209 VAL A O 1
ATOM 1704 N N . ASP A 1 210 ? -13.684 14.889 26.340 1.00 94.12 210 ASP A N 1
ATOM 1705 C CA . ASP A 1 210 ? -14.991 14.849 26.997 1.00 94.12 210 ASP A CA 1
ATOM 1706 C C . ASP A 1 210 ? -15.563 13.427 26.946 1.00 94.12 210 ASP A C 1
ATOM 1708 O O . ASP A 1 210 ? -16.094 12.974 25.929 1.00 94.12 210 ASP A O 1
ATOM 1712 N N . LEU A 1 211 ? -15.418 12.703 28.059 1.00 96.31 211 LEU A N 1
ATOM 1713 C CA . LEU A 1 211 ? -15.907 11.329 28.182 1.00 96.31 211 LEU A CA 1
ATOM 1714 C C . LEU A 1 211 ? -17.433 11.259 28.317 1.00 96.31 211 LEU A C 1
ATOM 1716 O O . LEU A 1 211 ? -18.016 10.261 27.911 1.00 96.31 211 LEU A O 1
ATOM 1720 N N . GLY A 1 212 ? -18.078 12.298 28.858 1.00 96.44 212 GLY A N 1
ATOM 1721 C CA . GLY A 1 212 ? -19.532 12.319 29.023 1.00 96.44 212 GLY A CA 1
ATOM 1722 C C . GLY A 1 212 ? -20.231 12.434 27.672 1.00 96.44 212 GLY A C 1
ATOM 1723 O O . GLY A 1 212 ? -21.105 11.632 27.355 1.00 96.44 212 GLY A O 1
ATOM 1724 N N . ASN A 1 213 ? -19.770 13.362 26.832 1.00 95.94 213 ASN A N 1
ATOM 1725 C CA . ASN A 1 213 ? -20.267 13.502 25.464 1.00 95.94 213 ASN A CA 1
ATOM 1726 C C . ASN A 1 213 ? -19.985 12.241 24.629 1.00 95.94 213 ASN A C 1
ATOM 1728 O O . ASN A 1 213 ? -20.865 11.738 23.936 1.00 95.94 213 ASN A O 1
ATOM 1732 N N . ALA A 1 214 ? -18.789 11.660 24.754 1.00 97.38 214 ALA A N 1
ATOM 1733 C CA . ALA A 1 214 ? -18.463 10.411 24.070 1.00 97.38 214 ALA A CA 1
ATOM 1734 C C . ALA A 1 214 ? -19.341 9.224 24.517 1.00 97.38 214 ALA A C 1
ATOM 1736 O O . ALA A 1 214 ? -19.682 8.367 23.699 1.00 97.38 214 ALA A O 1
ATOM 1737 N N . GLU A 1 215 ? -19.739 9.170 25.791 1.00 98.19 215 GLU A N 1
ATOM 1738 C CA . GLU A 1 215 ? -20.682 8.172 26.301 1.00 98.19 215 GLU A CA 1
ATOM 1739 C C . GLU A 1 215 ? -22.103 8.394 25.763 1.00 98.19 215 GLU A C 1
ATOM 1741 O O . GLU A 1 215 ? -22.748 7.440 25.324 1.00 98.19 215 GLU A O 1
ATOM 1746 N N . GLU A 1 216 ? -22.585 9.638 25.723 1.00 98.00 216 GLU A N 1
ATOM 1747 C CA . GLU A 1 216 ? -23.863 9.983 25.084 1.00 98.00 216 GLU A CA 1
ATOM 1748 C C . GLU A 1 216 ? -23.873 9.619 23.591 1.00 98.00 216 GLU A C 1
ATOM 1750 O O . GLU A 1 216 ? -24.850 9.061 23.082 1.00 98.00 216 GLU A O 1
ATOM 1755 N N . GLU A 1 217 ? -22.765 9.874 22.898 1.00 97.75 217 GLU A N 1
ATOM 1756 C CA . GLU A 1 217 ? -22.565 9.529 21.496 1.00 97.75 217 GLU A CA 1
ATOM 1757 C C . GLU A 1 217 ? -22.608 8.008 21.275 1.00 97.75 217 GLU A C 1
ATOM 1759 O O . GLU A 1 217 ? -23.378 7.532 20.434 1.00 97.75 217 GLU A O 1
ATOM 1764 N N . LEU A 1 218 ? -21.871 7.229 22.075 1.00 98.06 218 LEU A N 1
ATOM 1765 C CA . LEU A 1 218 ? -21.916 5.765 22.022 1.00 98.06 218 LEU A CA 1
ATOM 1766 C C . LEU A 1 218 ? -23.331 5.233 22.285 1.00 98.06 218 LEU A C 1
ATOM 1768 O O . LEU A 1 218 ? -23.826 4.380 21.546 1.00 98.06 218 LEU A O 1
ATOM 1772 N N . ASN A 1 219 ? -24.010 5.760 23.306 1.00 97.69 219 ASN A N 1
ATOM 1773 C CA . ASN A 1 219 ? -25.379 5.370 23.637 1.00 97.69 219 ASN A CA 1
ATOM 1774 C C . ASN A 1 219 ? -26.362 5.695 22.501 1.00 97.69 219 ASN A C 1
ATOM 1776 O O . ASN A 1 219 ? -27.285 4.921 22.253 1.00 97.69 219 ASN A O 1
ATOM 1780 N N . SER A 1 220 ? -26.147 6.793 21.769 1.00 97.62 220 SER A N 1
ATOM 1781 C CA . SER A 1 220 ? -26.929 7.151 20.579 1.00 97.62 220 SER A CA 1
ATOM 1782 C C . SER A 1 220 ? -26.754 6.143 19.440 1.00 97.62 220 SER A C 1
ATOM 1784 O O . SER A 1 220 ? -27.734 5.812 18.772 1.00 97.62 220 SER A O 1
ATOM 1786 N N . TYR A 1 221 ? -25.542 5.619 19.227 1.00 97.06 221 TYR A N 1
ATOM 1787 C CA . TYR A 1 221 ? -25.298 4.560 18.238 1.00 97.06 221 TYR A CA 1
ATOM 1788 C C . TYR A 1 221 ? -26.001 3.259 18.618 1.00 97.06 221 TYR A C 1
ATOM 1790 O O . TYR A 1 221 ? -26.714 2.681 17.797 1.00 97.06 221 TYR A O 1
ATOM 1798 N N . LEU A 1 222 ? -25.864 2.843 19.880 1.00 95.69 222 LEU A N 1
ATOM 1799 C CA . LEU A 1 222 ? -26.494 1.628 20.397 1.00 95.69 222 LEU A CA 1
ATOM 1800 C C . LEU A 1 222 ? -28.026 1.713 20.352 1.00 95.69 222 LEU A C 1
ATOM 1802 O O . LEU A 1 222 ? -28.677 0.762 19.941 1.00 95.69 222 LEU A O 1
ATOM 1806 N N . ALA A 1 223 ? -28.610 2.862 20.706 1.00 96.75 223 ALA A N 1
ATOM 1807 C CA . ALA A 1 223 ? -30.059 3.074 20.660 1.00 96.75 223 ALA A CA 1
ATOM 1808 C C . ALA A 1 223 ? -30.645 3.058 19.235 1.00 96.75 223 ALA A C 1
ATOM 1810 O O . ALA A 1 223 ? -31.855 2.912 19.073 1.00 96.75 223 ALA A O 1
ATOM 1811 N N . LYS A 1 224 ? -29.802 3.242 18.214 1.00 96.31 224 LYS A N 1
ATOM 1812 C CA . LYS A 1 224 ? -30.164 3.169 16.791 1.00 96.31 224 LYS A CA 1
ATOM 1813 C C . LYS A 1 224 ? -29.822 1.816 16.164 1.00 96.31 224 LYS A C 1
ATOM 1815 O O . LYS A 1 224 ? -29.878 1.705 14.943 1.00 96.31 224 LYS A O 1
ATOM 1820 N N . ASP A 1 225 ? -29.423 0.832 16.973 1.00 94.94 225 ASP A N 1
ATOM 1821 C CA . ASP A 1 225 ? -28.981 -0.492 16.525 1.00 94.94 225 ASP A CA 1
ATOM 1822 C C . ASP A 1 225 ? -27.870 -0.427 15.456 1.00 94.94 225 ASP A C 1
ATOM 1824 O O . ASP A 1 225 ? -27.791 -1.269 14.561 1.00 94.94 225 ASP A O 1
ATOM 1828 N N . MET A 1 226 ? -26.999 0.588 15.528 1.00 97.12 226 MET A N 1
ATOM 1829 C CA . MET A 1 226 ? -25.881 0.743 14.594 1.00 97.12 226 MET A CA 1
ATOM 1830 C C . MET A 1 226 ? -24.800 -0.302 14.903 1.00 97.12 226 MET A C 1
ATOM 1832 O O . MET A 1 226 ? -24.280 -0.301 16.023 1.00 97.12 226 MET A O 1
ATOM 1836 N N . PRO A 1 227 ? -24.413 -1.179 13.951 1.00 97.25 227 PRO A N 1
ATOM 1837 C CA . PRO A 1 227 ? -23.331 -2.128 14.179 1.00 97.25 227 PRO A CA 1
ATOM 1838 C C . PRO A 1 227 ? -22.017 -1.411 14.489 1.00 97.25 227 PRO A C 1
ATOM 1840 O O . PRO A 1 227 ? -21.620 -0.482 13.784 1.00 97.25 227 PRO A O 1
ATOM 1843 N N . ILE A 1 228 ? -21.322 -1.870 15.528 1.00 98.31 228 ILE A N 1
ATOM 1844 C CA . ILE A 1 228 ? -20.000 -1.372 15.908 1.00 98.31 228 ILE A CA 1
ATOM 1845 C C . ILE A 1 228 ? -19.028 -2.543 15.850 1.00 98.31 228 ILE A C 1
ATOM 1847 O O . ILE A 1 228 ? -19.261 -3.577 16.477 1.00 98.31 228 ILE A O 1
ATOM 1851 N N . PHE A 1 229 ? -17.929 -2.374 15.122 1.00 98.25 229 PHE A N 1
ATOM 1852 C CA . PHE A 1 229 ? -16.826 -3.330 15.099 1.00 98.25 229 PHE A CA 1
ATOM 1853 C C . PHE A 1 229 ? -15.584 -2.697 15.705 1.00 98.25 229 PHE A C 1
ATOM 1855 O O . PHE A 1 229 ? -15.313 -1.511 15.506 1.00 98.25 229 PHE A O 1
ATOM 1862 N N . VAL A 1 230 ? -14.812 -3.505 16.422 1.00 98.12 230 VAL A N 1
ATOM 1863 C CA . VAL A 1 230 ? -13.572 -3.094 17.076 1.00 98.12 230 VAL A CA 1
ATOM 1864 C C . VAL A 1 230 ? -12.397 -3.898 16.550 1.00 98.12 230 VAL A C 1
ATOM 1866 O O . VAL A 1 230 ? -12.534 -5.065 16.178 1.00 98.12 230 VAL A O 1
ATOM 1869 N N . ALA A 1 231 ? -11.233 -3.259 16.526 1.00 96.88 231 ALA A N 1
ATOM 1870 C CA . ALA A 1 231 ? -9.964 -3.931 16.319 1.00 96.88 231 ALA A CA 1
ATOM 1871 C C . ALA A 1 231 ? -9.339 -4.211 17.685 1.00 96.88 231 ALA A C 1
ATOM 1873 O O . ALA A 1 231 ? -8.929 -3.276 18.365 1.00 96.88 231 ALA A O 1
ATOM 1874 N N . GLU A 1 232 ? -9.264 -5.475 18.083 1.00 95.50 232 GLU A N 1
ATOM 1875 C CA . GLU A 1 232 ? -8.688 -5.904 19.359 1.00 95.50 232 GLU A CA 1
ATOM 1876 C C . GLU A 1 232 ? -7.257 -6.404 19.148 1.00 95.50 232 GLU A C 1
ATOM 1878 O O . GLU A 1 232 ? -7.038 -7.341 18.380 1.00 95.50 232 GLU A O 1
ATOM 1883 N N . GLY A 1 233 ? -6.291 -5.778 19.817 1.00 92.00 233 GLY A N 1
ATOM 1884 C CA . GLY A 1 233 ? -4.889 -6.186 19.848 1.00 92.00 233 GLY A CA 1
ATOM 1885 C C . GLY A 1 233 ? -4.542 -7.098 21.026 1.00 92.00 233 GLY A C 1
ATOM 1886 O O . GLY A 1 233 ? -5.402 -7.644 21.716 1.00 92.00 233 GLY A O 1
ATOM 1887 N N . GLU A 1 234 ? -3.243 -7.254 21.277 1.00 86.88 234 GLU A N 1
ATOM 1888 C CA . GLU A 1 234 ? -2.734 -8.069 22.382 1.00 86.88 234 GLU A CA 1
ATOM 1889 C C . GLU A 1 234 ? -3.263 -7.589 23.747 1.00 86.88 234 GLU A C 1
ATOM 1891 O O . GLU A 1 234 ? -3.362 -6.390 24.017 1.00 86.88 234 GLU A O 1
ATOM 1896 N N . GLY A 1 235 ? -3.620 -8.539 24.616 1.00 87.38 235 GLY A N 1
ATOM 1897 C CA . GLY A 1 235 ? -4.150 -8.242 25.950 1.00 87.38 235 GLY A CA 1
ATOM 1898 C C . GLY A 1 235 ? -5.570 -7.666 25.966 1.00 87.38 235 GLY A C 1
ATOM 1899 O O . GLY A 1 235 ? -5.999 -7.191 27.013 1.00 87.38 235 GLY A O 1
ATOM 1900 N N . GLY A 1 236 ? -6.294 -7.704 24.841 1.00 90.31 236 GLY A N 1
ATOM 1901 C CA . GLY A 1 236 ? -7.672 -7.215 24.746 1.00 90.31 236 GLY A CA 1
ATOM 1902 C C . GLY A 1 236 ? -7.799 -5.710 24.497 1.00 90.31 236 GLY A C 1
ATOM 1903 O O . GLY A 1 236 ? -8.914 -5.202 24.484 1.00 90.31 236 GLY A O 1
ATOM 1904 N N . LYS A 1 237 ? -6.680 -4.997 24.296 1.00 94.19 237 LYS A N 1
ATOM 1905 C CA . LYS A 1 237 ? -6.670 -3.547 24.054 1.00 94.19 237 LYS A CA 1
ATOM 1906 C C . LYS A 1 237 ? -7.323 -3.216 22.713 1.00 94.19 237 LYS A C 1
ATOM 1908 O O . LYS A 1 237 ? -6.954 -3.796 21.688 1.00 94.19 237 LYS A O 1
ATOM 1913 N N . LEU A 1 238 ? -8.208 -2.229 22.683 1.00 97.31 238 LEU A N 1
ATOM 1914 C CA . LEU A 1 238 ? -8.789 -1.740 21.441 1.00 97.31 238 LEU A CA 1
ATOM 1915 C C . LEU A 1 238 ? -7.827 -0.797 20.706 1.00 97.31 238 LEU A C 1
ATOM 1917 O O . LEU A 1 238 ? -7.250 0.143 21.249 1.00 97.31 238 LEU A O 1
ATOM 1921 N N . LEU A 1 239 ? -7.661 -1.056 19.415 1.00 96.75 239 LEU A N 1
ATOM 1922 C CA . LEU A 1 239 ? -6.771 -0.332 18.507 1.00 96.75 239 LEU A CA 1
ATOM 1923 C C . LEU A 1 239 ? -7.521 0.685 17.638 1.00 96.75 239 LEU A C 1
ATOM 1925 O O . LEU A 1 239 ? -6.912 1.538 16.986 1.00 96.75 239 LEU A O 1
ATOM 1929 N N . GLY A 1 240 ? -8.843 0.560 17.587 1.00 97.56 240 GLY A N 1
ATOM 1930 C CA . GLY A 1 240 ? -9.734 1.361 16.767 1.00 97.56 240 GLY A CA 1
ATOM 1931 C C . GLY A 1 240 ? -11.124 0.744 16.682 1.00 97.56 240 GLY A C 1
ATOM 1932 O O . GLY A 1 240 ? -11.340 -0.391 17.111 1.00 97.56 240 GLY A O 1
ATOM 1933 N N . TYR A 1 241 ? -12.053 1.494 16.102 1.00 98.44 241 TYR A N 1
ATOM 1934 C CA . TYR A 1 241 ? -13.433 1.073 15.895 1.00 98.44 241 TYR A CA 1
ATOM 1935 C C . TYR A 1 241 ? -13.988 1.621 14.579 1.00 98.44 241 TYR A C 1
ATOM 1937 O O . TYR A 1 241 ? -13.461 2.582 14.009 1.00 98.44 241 TYR A O 1
ATOM 1945 N N . ILE A 1 242 ? -15.076 1.012 14.118 1.00 98.44 242 ILE A N 1
ATOM 1946 C CA . ILE A 1 242 ? -15.947 1.530 13.065 1.00 98.44 242 ILE A CA 1
ATOM 1947 C C . ILE A 1 242 ? -17.401 1.391 13.512 1.00 98.44 242 ILE A C 1
ATOM 1949 O O . ILE A 1 242 ? -17.790 0.361 14.061 1.00 98.44 242 ILE A O 1
ATOM 1953 N N . VAL A 1 243 ? -18.184 2.439 13.286 1.00 98.06 243 VAL A N 1
ATOM 1954 C CA . VAL A 1 243 ? -19.635 2.469 13.473 1.00 98.06 243 VAL A CA 1
ATOM 1955 C C . VAL A 1 243 ? -20.275 2.485 12.096 1.00 98.06 243 VAL A C 1
ATOM 1957 O O . VAL A 1 243 ? -19.942 3.332 11.263 1.00 98.06 243 VAL A O 1
ATOM 1960 N N . CYS A 1 244 ? -21.209 1.570 11.869 1.00 97.56 244 CYS A N 1
ATOM 1961 C CA . CYS A 1 244 ? -21.915 1.430 10.607 1.00 97.56 244 CYS A CA 1
ATOM 1962 C C . CYS A 1 244 ? -23.363 1.913 10.751 1.00 97.56 244 CYS A C 1
ATOM 1964 O O . CYS A 1 244 ? -24.074 1.480 11.656 1.00 97.56 244 CYS A O 1
ATOM 1966 N N . ARG A 1 245 ? -23.831 2.781 9.850 1.00 96.06 245 ARG A N 1
ATOM 1967 C CA . ARG A 1 245 ? -25.265 3.076 9.699 1.00 96.06 245 ARG A CA 1
ATOM 1968 C C . ARG A 1 245 ? -25.829 2.218 8.576 1.00 96.06 245 ARG A C 1
ATOM 1970 O O . ARG A 1 245 ? -25.238 2.178 7.502 1.00 96.06 245 ARG A O 1
ATOM 1977 N N . VAL A 1 246 ? -26.964 1.565 8.801 1.00 94.44 246 VAL A N 1
ATOM 1978 C CA . VAL A 1 246 ? -27.623 0.729 7.787 1.00 94.44 246 VAL A CA 1
ATOM 1979 C C . VAL A 1 246 ? -28.918 1.405 7.351 1.00 94.44 246 VAL A C 1
ATOM 1981 O O . VAL A 1 246 ? -29.854 1.517 8.138 1.00 94.44 246 VAL A O 1
ATOM 1984 N N . ASP A 1 247 ? -28.966 1.845 6.095 1.00 93.62 247 ASP A N 1
ATOM 1985 C CA . ASP A 1 247 ? -30.112 2.522 5.486 1.00 93.62 247 ASP A CA 1
ATOM 1986 C C . ASP A 1 247 ? -30.637 1.677 4.314 1.00 93.62 247 ASP A C 1
ATOM 1988 O O . ASP A 1 247 ? -30.225 1.838 3.162 1.00 93.62 247 ASP A O 1
ATOM 1992 N N . GLY A 1 248 ? -31.545 0.741 4.608 1.00 91.12 248 GLY A N 1
ATOM 1993 C CA . GLY A 1 248 ? -32.020 -0.232 3.620 1.00 91.12 248 GLY A CA 1
ATOM 1994 C C . GLY A 1 248 ? -30.888 -1.161 3.175 1.00 91.12 248 GLY A C 1
ATOM 1995 O O . GLY A 1 248 ? -30.301 -1.846 4.007 1.00 91.12 248 GLY A O 1
ATOM 1996 N N . ASP A 1 249 ? -30.572 -1.153 1.879 1.00 91.50 249 ASP A N 1
ATOM 1997 C CA . ASP A 1 249 ? -29.501 -1.969 1.284 1.00 91.50 249 ASP A CA 1
ATOM 1998 C C . ASP A 1 249 ? -28.127 -1.266 1.292 1.00 91.50 249 ASP A C 1
ATOM 2000 O O . ASP A 1 249 ? -27.171 -1.756 0.690 1.00 91.50 249 ASP A O 1
ATOM 2004 N N . VAL A 1 250 ? -28.018 -0.092 1.925 1.00 93.19 250 VAL A N 1
ATOM 2005 C CA . VAL A 1 250 ? -26.781 0.697 1.974 1.00 93.19 250 VAL A CA 1
ATOM 2006 C C . VAL A 1 250 ? -26.187 0.665 3.376 1.00 93.19 250 VAL A C 1
ATOM 2008 O O . VAL A 1 250 ? -26.842 1.047 4.346 1.00 93.19 250 VAL A O 1
ATOM 2011 N N . VAL A 1 251 ? -24.916 0.274 3.469 1.00 94.69 251 VAL A N 1
ATOM 2012 C CA . VAL A 1 251 ? -24.113 0.381 4.691 1.00 94.69 251 VAL A CA 1
ATOM 2013 C C . VAL A 1 251 ? -23.191 1.593 4.573 1.00 94.69 251 VAL A C 1
ATOM 2015 O O . VAL A 1 251 ? -22.381 1.696 3.653 1.00 94.69 251 VAL A O 1
ATOM 2018 N N . TRP A 1 252 ? -23.311 2.527 5.512 1.00 94.75 252 TRP A N 1
ATOM 2019 C CA . TRP A 1 252 ? -22.435 3.686 5.636 1.00 94.75 252 TRP A CA 1
ATOM 2020 C C . TRP A 1 252 ? -21.412 3.439 6.738 1.00 94.75 252 TRP A C 1
ATOM 2022 O O . TRP A 1 252 ? -21.787 3.169 7.878 1.00 94.75 252 TRP A O 1
ATOM 2032 N N . ALA A 1 253 ? -20.128 3.609 6.429 1.00 94.56 253 ALA A N 1
ATOM 2033 C CA . ALA A 1 253 ? -19.088 3.775 7.441 1.00 94.56 253 ALA A CA 1
ATOM 2034 C C . ALA A 1 253 ? -19.249 5.161 8.093 1.00 94.56 253 ALA A C 1
ATOM 2036 O O . ALA A 1 253 ? -18.620 6.127 7.663 1.00 94.56 253 ALA A O 1
ATOM 2037 N N . GLU A 1 254 ? -20.146 5.263 9.076 1.00 95.00 254 GLU A N 1
ATOM 2038 C CA . GLU A 1 254 ? -20.563 6.530 9.686 1.00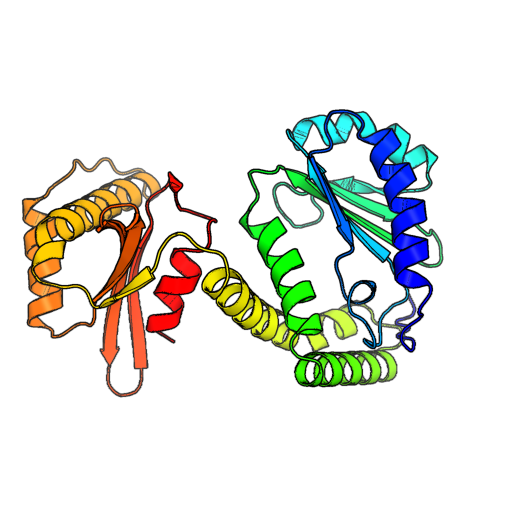 95.00 254 GLU A CA 1
ATOM 2039 C C . GLU A 1 254 ? -19.382 7.213 10.384 1.00 95.00 254 GLU A C 1
ATOM 2041 O O . GLU A 1 254 ? -19.064 8.368 10.099 1.00 95.00 254 GLU A O 1
ATOM 2046 N N . TYR A 1 255 ? -18.687 6.475 11.253 1.00 95.31 255 TYR A N 1
ATOM 2047 C CA . TYR A 1 255 ? -17.461 6.932 11.899 1.00 95.31 255 TYR A CA 1
ATOM 2048 C C . TYR A 1 255 ? -16.454 5.798 11.999 1.00 95.31 255 TYR A C 1
ATOM 2050 O O . TYR A 1 255 ? -16.808 4.659 12.287 1.00 95.31 255 TYR A O 1
ATOM 2058 N N . MET A 1 256 ? -15.181 6.116 11.788 1.00 96.50 256 MET A N 1
ATOM 2059 C CA . MET A 1 256 ? -14.078 5.183 11.971 1.00 96.50 256 MET A CA 1
ATOM 2060 C C . MET A 1 256 ? -12.904 5.921 12.593 1.00 96.50 256 MET A C 1
ATOM 2062 O O . MET A 1 256 ? -12.525 7.002 12.137 1.00 96.50 256 MET A O 1
ATOM 2066 N N . TYR A 1 257 ? -12.294 5.305 13.597 1.00 97.31 257 TYR A N 1
ATOM 2067 C CA . TYR A 1 257 ? -11.103 5.831 14.237 1.00 97.31 257 TYR A CA 1
ATOM 2068 C C . TYR A 1 257 ? -10.109 4.711 14.517 1.00 97.31 257 TYR A C 1
ATOM 2070 O O . TYR A 1 257 ? -10.474 3.598 14.888 1.00 97.31 257 TYR A O 1
ATOM 2078 N N . VAL A 1 258 ? -8.832 5.027 14.331 1.00 96.75 258 VAL A N 1
ATOM 2079 C CA . VAL A 1 258 ? -7.704 4.142 14.613 1.00 96.75 258 VAL A CA 1
ATOM 2080 C C . VAL A 1 258 ? -6.665 4.948 15.369 1.00 96.75 258 VAL A C 1
ATOM 2082 O O . VAL A 1 258 ? -6.315 6.059 14.938 1.00 96.75 258 VAL A O 1
ATOM 2085 N N . LEU A 1 259 ? -6.157 4.354 16.451 1.00 94.50 259 LEU A N 1
ATOM 2086 C CA . LEU A 1 259 ? -5.071 4.901 17.257 1.00 94.50 259 LEU A CA 1
ATOM 2087 C C . LEU A 1 259 ? -3.910 5.370 16.364 1.00 94.50 259 LEU A C 1
ATOM 2089 O O . LEU A 1 259 ? -3.530 4.626 15.450 1.00 94.50 259 LEU A O 1
ATOM 2093 N N . PRO A 1 260 ? -3.331 6.564 16.594 1.00 91.31 260 PRO A N 1
ATOM 2094 C CA . PRO A 1 260 ? -2.256 7.107 15.768 1.00 91.31 260 PRO A CA 1
ATOM 2095 C C . PRO A 1 260 ? -1.104 6.130 15.535 1.00 91.31 260 PRO A C 1
ATOM 2097 O O . PRO A 1 260 ? -0.669 5.959 14.396 1.00 91.31 260 PRO A O 1
ATOM 2100 N N . GLU A 1 261 ? -0.668 5.430 16.582 1.00 88.38 261 GLU A N 1
ATOM 2101 C CA . GLU A 1 261 ? 0.408 4.444 16.520 1.00 88.38 261 GLU A CA 1
ATOM 2102 C C . GLU A 1 261 ? 0.067 3.236 15.638 1.00 88.38 261 GLU A C 1
ATOM 2104 O O . GLU A 1 261 ? 0.967 2.632 15.062 1.00 88.38 261 GLU A O 1
ATOM 2109 N N . MET A 1 262 ? -1.218 2.918 15.457 1.00 90.19 262 MET A N 1
ATOM 2110 C CA . MET A 1 262 ? -1.696 1.796 14.642 1.00 90.19 262 MET A CA 1
ATOM 2111 C C . MET A 1 262 ? -2.082 2.195 13.210 1.00 90.19 262 MET A C 1
ATOM 2113 O O . MET A 1 262 ? -2.450 1.343 12.388 1.00 90.19 262 MET A O 1
ATOM 2117 N N . ARG A 1 263 ? -1.988 3.483 12.860 1.00 88.94 263 ARG A N 1
ATOM 2118 C CA . ARG A 1 263 ? -2.243 3.955 11.492 1.00 88.94 263 ARG A CA 1
ATOM 2119 C C . ARG A 1 263 ? -1.213 3.387 10.528 1.00 88.94 263 ARG A C 1
ATOM 2121 O O . ARG A 1 263 ? -0.069 3.131 10.881 1.00 88.94 263 ARG A O 1
ATOM 2128 N N . ARG A 1 264 ? -1.639 3.173 9.278 1.00 83.38 264 ARG A N 1
ATOM 2129 C CA . ARG A 1 264 ? -0.832 2.538 8.213 1.00 83.38 264 ARG A CA 1
ATOM 2130 C C . ARG A 1 264 ? -0.352 1.118 8.532 1.00 83.38 264 ARG A C 1
ATOM 2132 O O . ARG A 1 264 ? 0.370 0.539 7.735 1.00 83.38 264 ARG A O 1
ATOM 2139 N N . GLN A 1 265 ? -0.825 0.525 9.626 1.00 86.19 265 GLN A N 1
ATOM 2140 C CA . GLN A 1 265 ? -0.643 -0.888 9.943 1.00 86.19 265 GLN A CA 1
ATOM 2141 C C . GLN A 1 265 ? -1.891 -1.698 9.585 1.00 86.19 265 GLN A C 1
ATOM 2143 O O . GLN A 1 265 ? -2.157 -2.721 10.200 1.00 86.19 265 GLN A O 1
ATOM 2148 N N . GLY A 1 266 ? -2.717 -1.216 8.649 1.00 89.00 266 GLY A N 1
ATOM 2149 C CA . GLY A 1 266 ? -3.900 -1.895 8.110 1.00 89.00 266 GLY A CA 1
ATOM 2150 C C . GLY A 1 266 ? -5.074 -2.149 9.059 1.00 89.00 266 GLY A C 1
ATOM 2151 O O . GLY A 1 266 ? -5.958 -2.908 8.683 1.00 89.00 266 GLY A O 1
ATOM 2152 N N . VAL A 1 267 ? -5.106 -1.568 10.263 1.00 92.81 267 VAL A N 1
ATOM 2153 C CA . VAL A 1 267 ? -6.279 -1.658 11.160 1.00 92.81 267 VAL A CA 1
ATOM 2154 C C . VAL A 1 267 ? -7.522 -1.086 10.474 1.00 92.81 267 VAL A C 1
ATOM 2156 O O . VAL A 1 267 ? -8.534 -1.769 10.379 1.00 92.81 267 VAL A O 1
ATOM 2159 N N . ALA A 1 268 ? -7.412 0.119 9.902 1.00 93.56 268 ALA A N 1
ATOM 2160 C CA . ALA A 1 268 ? -8.512 0.766 9.183 1.00 93.56 268 ALA A CA 1
ATOM 2161 C C . ALA A 1 268 ? -9.015 -0.075 7.998 1.00 93.56 268 ALA A C 1
ATOM 2163 O O . ALA A 1 268 ? -10.215 -0.209 7.814 1.00 93.56 268 ALA A O 1
ATOM 2164 N N . THR A 1 269 ? -8.110 -0.692 7.228 1.00 91.81 269 THR A N 1
ATOM 2165 C CA . THR A 1 269 ? -8.474 -1.587 6.116 1.00 91.81 269 THR A CA 1
ATOM 2166 C C . THR A 1 269 ? -9.331 -2.757 6.590 1.00 91.81 269 THR A C 1
ATOM 2168 O O . THR A 1 269 ? -10.312 -3.104 5.940 1.00 91.81 269 THR A O 1
ATOM 2171 N N . MET A 1 270 ? -8.973 -3.356 7.727 1.00 93.12 270 MET A N 1
ATOM 2172 C CA . MET A 1 270 ? -9.701 -4.502 8.268 1.00 93.12 270 MET A CA 1
ATOM 2173 C C . MET A 1 270 ? -11.019 -4.084 8.930 1.00 93.12 270 MET A C 1
ATOM 2175 O O . MET A 1 270 ? -12.017 -4.771 8.746 1.00 93.12 270 MET A O 1
ATOM 2179 N N . LEU A 1 271 ? -11.066 -2.944 9.624 1.00 95.31 271 LEU A N 1
ATOM 2180 C CA . LEU A 1 271 ? -12.319 -2.382 10.143 1.00 95.31 271 LEU A CA 1
ATOM 2181 C C . LEU A 1 271 ? -13.296 -2.065 9.007 1.00 95.31 271 LEU A C 1
ATOM 2183 O O . LEU A 1 271 ? -14.432 -2.524 9.028 1.00 95.31 271 LEU A O 1
ATOM 2187 N N . TYR A 1 272 ? -12.834 -1.348 7.981 1.00 93.94 272 TYR A N 1
ATOM 2188 C CA . TYR A 1 272 ? -13.663 -0.973 6.838 1.00 93.94 272 TYR A CA 1
ATOM 2189 C C . TYR A 1 272 ? -14.217 -2.193 6.092 1.00 93.94 272 TYR A C 1
ATOM 2191 O O . TYR A 1 272 ? -15.348 -2.158 5.631 1.00 93.94 272 TYR A O 1
ATOM 2199 N N . SER A 1 273 ? -13.475 -3.307 6.055 1.00 90.44 273 SER A N 1
ATOM 2200 C CA . SER A 1 273 ? -13.955 -4.555 5.445 1.00 90.44 273 SER A CA 1
ATOM 2201 C C . SER A 1 273 ? -15.187 -5.174 6.112 1.00 90.44 273 SER A C 1
ATOM 2203 O O . SER A 1 273 ? -15.763 -6.086 5.542 1.00 90.44 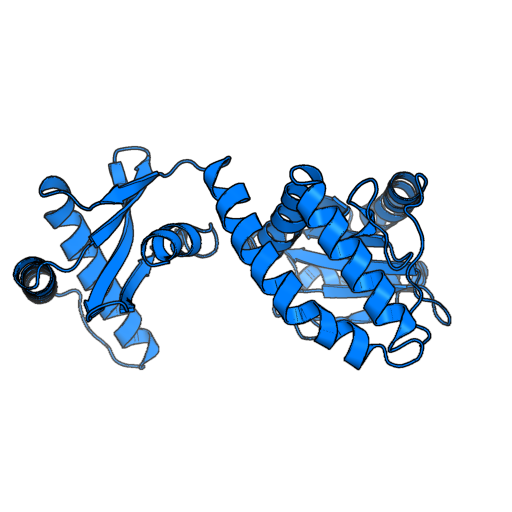273 SER A O 1
ATOM 2205 N N . GLN A 1 274 ? -15.567 -4.734 7.318 1.00 90.56 274 GLN A N 1
ATOM 2206 C CA . GLN A 1 274 ? -16.820 -5.155 7.960 1.00 90.56 274 GLN A CA 1
ATOM 2207 C C . GLN A 1 274 ? -18.023 -4.309 7.523 1.00 90.56 274 GLN A C 1
ATOM 2209 O O . GLN A 1 274 ? -19.161 -4.694 7.773 1.00 90.56 274 GLN A O 1
ATOM 2214 N N . ALA A 1 275 ? -17.771 -3.138 6.932 1.00 86.56 275 ALA A N 1
ATOM 2215 C CA . ALA A 1 275 ? -18.797 -2.280 6.350 1.00 86.56 275 ALA A CA 1
ATOM 2216 C C . ALA A 1 275 ? -19.048 -2.586 4.861 1.00 86.56 275 ALA A C 1
ATOM 2218 O O . ALA A 1 275 ? -20.095 -2.198 4.347 1.00 86.56 275 ALA A O 1
ATOM 2219 N N . GLU A 1 276 ? -18.091 -3.239 4.186 1.00 83.25 276 GLU A N 1
ATOM 2220 C CA . GLU A 1 276 ? -18.221 -3.777 2.817 1.00 83.25 276 GLU A CA 1
ATOM 2221 C C . GLU A 1 276 ? -18.994 -5.102 2.790 1.00 83.25 276 GLU A C 1
ATOM 2223 O O . GLU A 1 276 ? -19.803 -5.272 1.850 1.00 83.25 276 GLU A O 1
#

Secondary structure (DSSP, 8-state):
-----B---TTHHHHHHHHHHHHHHHHGGGEEEEEEESGGGSTT--B-S-EEEEEEES-SGGGGGGHHHHHHTTEEE-TTTTSTTEEEEEE-SSS--EEEEEEETT-HHHHHHHHHHHHHHHH-HHHHHHHHHHHHHHHHH-TT-HHHHHHHHHHHHHHHHHHHHHHHHHSS-S-EEEE--GGGHHHHHHHHHHHHHHHHHHTT------HHHHHHHHHHHHHTT--EEEEE-GGG-EEEEEEEEEETTEEEEEEEEE-GGGTTTTHHHHHHTTT-